Protein AF-A0A7J7R156-F1 (afdb_monomer)

InterPro domains:
  IPR002110 Ankyrin repeat [PF12796] (171-255)
  IPR002110 Ankyrin repeat [PS50088] (197-229)
  IPR002110 Ankyrin repeat [SM00248] (163-193)
  IPR002110 Ankyrin repeat [SM00248] (197-226)
  IPR002110 Ankyrin repeat [SM00248] (230-259)
  IPR002110 Ankyrin repeat [SM00248] (297-326)
  IPR006034 Asparaginase/glutaminase-like [PIRSF001220] (2-119)
  IPR006034 Asparaginase/glutaminase-like [PS51732] (1-122)
  IPR006034 Asparaginase/glutaminase-like [PTHR11707] (1-277)
  IPR027473 L-asparaginase, C-terminal [G3DSA:3.40.50.40] (3-130)
  IPR036152 Asparaginase/glutaminase-like superfamily [SSF53774] (2-129)
  IPR036770 Ankyrin repeat-containing domain superfamily [G3DSA:1.25.40.20] (166-327)
  IPR036770 Ankyrin repeat-containing domain superfamily [SSF48403] (161-320)
  IPR040919 Asparaginase/glutaminase, C-terminal [PF17763] (4-117)

Nearest PDB structures (foldseek):
  7r69-assembly1_A  TM=9.158E-01  e=1.263E-09  Yersinia pestis
  5kba-assembly2_D  TM=7.475E-01  e=3.394E-08  synthetic construct
  5ooy-assembly2_E  TM=7.567E-01  e=5.232E-07  synthetic construct
  6by9-assembly1_A  TM=7.313E-01  e=6.395E-06  Homo sapiens
  3b95-assembly2_B  TM=7.128E-01  e=3.093E-05  Homo sapiens

Mean predicted aligned error: 17.04 Å

Radius of gyration: 25.07 Å; Cα contacts (8 Å, |Δi|>4): 569; chains: 1; bounding box: 51×68×58 Å

Secondary structure (DSSP, 8-state):
--S-EEEEE--TT--HHHHHHHT-TT--EEEEEEBTTTB----HHHHHHHHHHHHTT-EEEEEESSSS----HHHHHHHHTTT--PEE-TT--HHHHHHHHHHHHT-TT--HHHHHHHHTS-SSS--PPP----------SSHHHHHHHHTTS-THHHHHHHHHHHHHHHHHHHHT-HHHHHHHHHTT--TT---TTS--HHHHHHHHT-HHHHHHHHHTT--TT---TT---HHHHHHHTT-HHHHHHHHHTT----TTTTTTHHHHHHHHHHTT-HHHHHHHHHTT--TT---TTS--HHHHHHHHT-HHHHHHHHHHHS-TT--S------TT-

Structure (mmCIF, N/CA/C/O backbone):
data_AF-A0A7J7R156-F1
#
_entry.id   AF-A0A7J7R156-F1
#
loop_
_atom_site.group_PDB
_atom_site.id
_atom_site.type_symbol
_atom_site.label_atom_id
_atom_site.label_alt_id
_atom_site.label_comp_id
_atom_site.label_asym_id
_atom_site.label_entity_id
_atom_site.label_seq_id
_atom_site.pdbx_PDB_ins_code
_atom_site.Cartn_x
_atom_site.Cartn_y
_atom_site.Cartn_z
_atom_site.occupancy
_atom_site.B_iso_or_equiv
_atom_site.auth_seq_id
_atom_site.auth_comp_id
_atom_site.auth_asym_id
_atom_site.auth_atom_id
_atom_site.pdbx_PDB_model_num
ATOM 1 N N . MET A 1 1 ? 1.175 33.123 16.654 1.00 84.56 1 MET A N 1
ATOM 2 C CA . MET A 1 1 ? 1.431 32.840 15.227 1.00 84.56 1 MET A CA 1
ATOM 3 C C . MET A 1 1 ? 2.551 33.747 14.768 1.00 84.56 1 MET A C 1
ATOM 5 O O . MET A 1 1 ? 2.455 34.952 14.980 1.00 84.56 1 MET A O 1
ATOM 9 N N . GLU A 1 2 ? 3.609 33.168 14.218 1.00 95.75 2 GLU A N 1
ATOM 10 C CA . GLU A 1 2 ? 4.719 33.897 13.606 1.00 95.75 2 GLU A CA 1
ATOM 11 C C . GLU A 1 2 ? 4.310 34.413 12.219 1.00 95.75 2 GLU A C 1
ATOM 13 O O . GLU A 1 2 ? 3.671 33.689 11.455 1.00 95.75 2 GLU A O 1
ATOM 18 N N . ARG A 1 3 ? 4.644 35.664 11.903 1.00 96.00 3 ARG A N 1
ATOM 19 C CA . ARG A 1 3 ? 4.292 36.305 10.625 1.00 96.00 3 ARG A CA 1
ATOM 20 C C . ARG A 1 3 ? 5.424 36.230 9.611 1.00 96.00 3 ARG A C 1
ATOM 22 O O . ARG A 1 3 ? 5.155 36.243 8.415 1.00 96.00 3 ARG A O 1
ATOM 29 N N . ASP A 1 4 ? 6.659 36.101 10.084 1.00 97.69 4 ASP A N 1
ATOM 30 C CA . ASP A 1 4 ? 7.852 36.024 9.246 1.00 97.69 4 ASP A CA 1
ATOM 31 C C . ASP A 1 4 ? 8.074 34.592 8.721 1.00 97.69 4 ASP A C 1
ATOM 33 O O . ASP A 1 4 ? 9.119 33.973 8.945 1.00 97.69 4 ASP A O 1
ATOM 37 N N . VAL A 1 5 ? 7.063 34.047 8.038 1.00 97.75 5 VAL A N 1
ATOM 38 C CA . VAL A 1 5 ? 7.121 32.756 7.339 1.00 97.75 5 VAL A CA 1
ATOM 39 C C . VAL A 1 5 ? 6.832 32.930 5.853 1.00 97.75 5 VAL A C 1
ATOM 41 O O . VAL A 1 5 ? 6.085 33.822 5.458 1.00 97.75 5 VAL A O 1
ATOM 44 N N . GLY A 1 6 ? 7.421 32.079 5.018 1.00 96.25 6 GLY A N 1
ATOM 45 C CA . GLY A 1 6 ? 7.288 32.169 3.566 1.00 96.25 6 GLY A CA 1
ATOM 46 C C . GLY A 1 6 ? 7.104 30.815 2.902 1.00 96.25 6 GLY A C 1
ATOM 47 O O . GLY A 1 6 ? 7.373 29.774 3.497 1.00 96.25 6 GLY A O 1
ATOM 48 N N . LEU A 1 7 ? 6.681 30.844 1.644 1.00 97.75 7 LEU A N 1
ATOM 49 C CA . LEU A 1 7 ? 6.613 29.675 0.778 1.00 97.75 7 LEU A CA 1
ATOM 50 C C . LEU A 1 7 ? 7.514 29.918 -0.434 1.00 97.75 7 LEU A C 1
ATOM 52 O O . LEU A 1 7 ? 7.381 30.931 -1.120 1.00 97.75 7 LEU A O 1
ATOM 56 N N . LEU A 1 8 ? 8.451 29.002 -0.672 1.00 95.94 8 LEU A N 1
ATOM 57 C CA . LEU A 1 8 ? 9.402 29.047 -1.7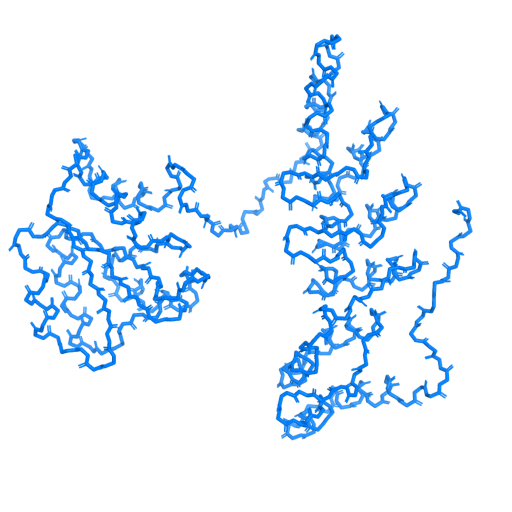74 1.00 95.94 8 LEU A CA 1
ATOM 58 C C . LEU A 1 8 ? 9.210 27.824 -2.664 1.00 95.94 8 LEU A C 1
ATOM 60 O O . LEU A 1 8 ? 9.630 26.722 -2.317 1.00 95.94 8 LEU A O 1
ATOM 64 N N . ARG A 1 9 ? 8.639 28.037 -3.847 1.00 95.50 9 ARG A N 1
ATOM 65 C CA . ARG A 1 9 ? 8.523 26.997 -4.867 1.00 95.50 9 ARG A CA 1
ATOM 66 C C . ARG A 1 9 ? 9.792 26.919 -5.705 1.00 95.50 9 ARG A C 1
ATOM 68 O O . ARG A 1 9 ? 10.176 27.906 -6.340 1.00 95.50 9 ARG A O 1
ATOM 75 N N . LEU A 1 10 ? 10.451 25.762 -5.728 1.00 91.00 10 LEU A N 1
ATOM 76 C CA . LEU A 1 10 ? 11.620 25.576 -6.581 1.00 91.00 10 LEU A CA 1
ATOM 77 C C . LEU A 1 10 ? 11.206 25.373 -8.043 1.00 91.00 10 LEU A C 1
ATOM 79 O O . LEU A 1 10 ? 10.175 24.791 -8.360 1.00 91.00 10 LEU A O 1
ATOM 83 N N . TYR A 1 11 ? 12.050 25.822 -8.967 1.00 90.75 11 TYR A N 1
ATOM 84 C CA . TYR A 1 11 ? 11.884 25.560 -10.396 1.00 90.75 11 TYR A CA 1
ATOM 85 C C . TYR A 1 11 ? 13.235 25.207 -11.029 1.00 90.75 11 TYR A C 1
ATOM 87 O O . TYR A 1 11 ? 14.288 25.565 -10.480 1.00 90.75 11 TYR A O 1
ATOM 95 N N . PRO A 1 12 ? 13.245 24.472 -12.158 1.00 88.06 12 PRO A N 1
ATOM 96 C CA . PRO A 1 12 ? 14.487 24.075 -12.805 1.00 88.06 12 PRO A CA 1
ATOM 97 C C . PRO A 1 12 ? 15.355 25.294 -13.124 1.00 88.06 12 PRO A C 1
ATOM 99 O O . PRO A 1 12 ? 14.932 26.213 -13.817 1.00 88.06 12 PRO A O 1
ATOM 102 N N . GLY A 1 13 ? 16.581 25.308 -12.599 1.00 86.19 13 GLY A N 1
ATOM 103 C CA . GLY A 1 13 ? 17.523 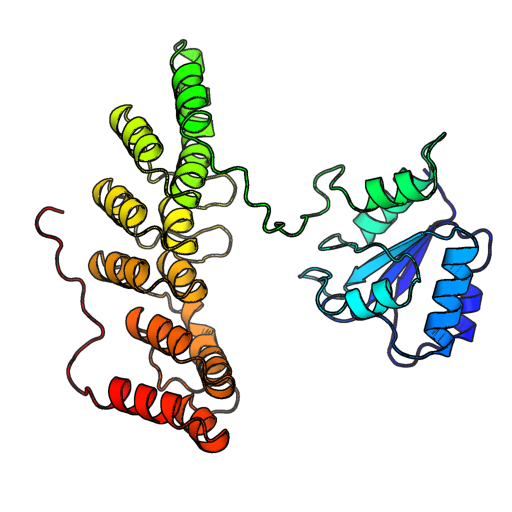26.400 -12.843 1.00 86.19 13 GLY A CA 1
ATOM 104 C C . GLY A 1 13 ? 17.372 27.630 -11.943 1.00 86.19 13 GLY A C 1
ATOM 105 O O . GLY A 1 13 ? 18.068 28.608 -12.204 1.00 86.19 13 GLY A O 1
ATOM 106 N N . ILE A 1 14 ? 16.554 27.583 -10.881 1.00 91.06 14 ILE A N 1
ATOM 107 C CA . ILE A 1 14 ? 16.467 28.673 -9.895 1.00 91.06 14 ILE A CA 1
ATOM 108 C C . ILE A 1 14 ? 17.873 29.106 -9.417 1.00 91.06 14 ILE A C 1
ATOM 110 O O . ILE A 1 14 ? 18.675 28.256 -9.007 1.00 91.06 14 ILE A O 1
ATOM 114 N N . PRO A 1 15 ? 18.225 30.403 -9.504 1.00 94.56 15 PRO A N 1
ATOM 115 C CA . PRO A 1 15 ? 19.571 30.857 -9.183 1.00 94.56 15 PRO A CA 1
ATOM 116 C C . PRO A 1 15 ? 19.768 30.997 -7.669 1.00 94.56 15 PRO A C 1
ATOM 118 O O . PRO A 1 15 ? 18.889 31.484 -6.954 1.00 94.56 15 PRO A O 1
ATOM 121 N N . ALA A 1 16 ? 20.962 30.650 -7.178 1.00 93.62 16 ALA A N 1
ATOM 122 C CA . ALA A 1 16 ? 21.302 30.762 -5.757 1.00 93.62 16 ALA A CA 1
ATOM 123 C C . ALA A 1 16 ? 21.160 32.198 -5.219 1.00 93.62 16 ALA A C 1
ATOM 125 O O . ALA A 1 16 ? 20.770 32.392 -4.072 1.00 93.62 16 ALA A O 1
ATOM 126 N N . SER A 1 17 ? 21.397 33.220 -6.050 1.00 96.81 17 SER A N 1
ATOM 127 C CA . SER A 1 17 ? 21.199 34.627 -5.674 1.00 96.81 17 SER A CA 1
ATOM 128 C C . SER A 1 17 ? 19.746 34.964 -5.329 1.00 96.81 17 SER A C 1
ATOM 130 O O . SER A 1 17 ? 19.517 35.736 -4.399 1.00 96.81 17 SER A O 1
ATOM 132 N N . LEU A 1 18 ? 18.774 34.376 -6.035 1.00 96.94 18 LEU A N 1
ATOM 133 C CA . LEU A 1 18 ? 17.351 34.581 -5.762 1.00 96.94 18 LEU A CA 1
ATOM 134 C C . LEU A 1 18 ? 16.946 33.893 -4.459 1.00 96.94 18 LEU A C 1
ATOM 136 O O . LEU A 1 18 ? 16.276 34.500 -3.629 1.00 96.94 18 LEU A O 1
ATOM 140 N N . VAL A 1 19 ? 17.415 32.662 -4.242 1.00 95.25 19 VAL A N 1
ATOM 141 C CA . VAL A 1 19 ? 17.157 31.935 -2.990 1.00 95.25 19 VAL A CA 1
ATOM 142 C C . VAL A 1 19 ? 17.806 32.646 -1.803 1.00 95.25 19 VAL A C 1
ATOM 144 O O . VAL A 1 19 ? 17.164 32.827 -0.773 1.00 95.25 19 VAL A O 1
ATOM 147 N N . ARG A 1 20 ? 19.031 33.160 -1.960 1.00 96.12 20 ARG A N 1
ATOM 148 C CA . ARG A 1 20 ? 19.681 33.995 -0.943 1.00 96.12 20 ARG A CA 1
ATOM 149 C C . ARG A 1 20 ? 18.848 35.219 -0.584 1.00 96.12 20 ARG A C 1
ATOM 151 O O . ARG A 1 20 ? 18.744 35.529 0.600 1.00 96.12 20 ARG A O 1
ATOM 158 N N . ALA A 1 21 ? 18.315 35.921 -1.585 1.00 97.62 21 ALA A N 1
ATOM 159 C CA . ALA A 1 21 ? 17.497 37.114 -1.382 1.00 97.62 21 ALA A CA 1
ATOM 160 C C . ALA A 1 21 ? 16.185 36.781 -0.658 1.00 97.62 21 ALA A C 1
ATOM 162 O O . ALA A 1 21 ? 15.807 37.488 0.269 1.00 97.62 21 ALA A O 1
ATOM 163 N N . PHE A 1 22 ? 15.540 35.674 -1.035 1.00 97.56 22 PHE A N 1
ATOM 164 C CA . PHE A 1 22 ? 14.304 35.212 -0.407 1.00 97.56 22 PHE A CA 1
ATOM 165 C C . PHE A 1 22 ? 14.503 34.826 1.066 1.00 97.56 22 PHE A C 1
ATOM 167 O O . PHE A 1 22 ? 13.666 35.134 1.905 1.00 97.56 22 PHE A O 1
ATOM 174 N N . LEU A 1 23 ? 15.629 34.188 1.400 1.00 96.06 23 LEU A N 1
ATOM 175 C CA . LEU A 1 23 ? 15.929 33.695 2.751 1.00 96.06 23 LEU A CA 1
ATOM 176 C C . LEU A 1 23 ? 16.589 34.742 3.672 1.00 96.06 23 LEU A C 1
ATOM 178 O O . LEU A 1 23 ? 17.188 34.377 4.691 1.00 96.06 23 LEU A O 1
ATOM 182 N N . GLN A 1 24 ? 16.556 36.031 3.316 1.00 96.62 24 GLN A N 1
ATOM 183 C CA . GLN A 1 24 ? 17.092 37.092 4.174 1.00 96.62 24 GLN A CA 1
ATOM 184 C C . GLN A 1 24 ? 16.206 37.335 5.411 1.00 96.62 24 GLN A C 1
ATOM 186 O O . GLN A 1 24 ? 14.994 37.120 5.357 1.00 96.62 24 GLN A O 1
ATOM 191 N N . PRO A 1 25 ? 16.783 37.827 6.525 1.00 96.38 25 PRO A N 1
ATOM 192 C CA . PRO A 1 25 ? 15.997 38.373 7.631 1.00 96.38 25 PRO A CA 1
ATOM 193 C C . PRO A 1 25 ? 14.985 39.432 7.139 1.00 96.38 25 PRO A C 1
ATOM 195 O O . PRO A 1 25 ? 15.303 40.172 6.206 1.00 96.38 25 PRO A O 1
ATOM 198 N N . PRO A 1 26 ? 13.791 39.543 7.754 1.00 96.94 26 PRO A N 1
ATOM 199 C CA . PRO A 1 26 ? 13.393 38.955 9.037 1.00 96.94 26 PRO A CA 1
ATOM 200 C C . PRO A 1 26 ? 12.831 37.524 8.960 1.00 96.94 26 PRO A C 1
ATOM 202 O O . PRO A 1 26 ? 12.379 37.022 9.983 1.00 96.94 26 PRO A O 1
ATOM 205 N N . LEU A 1 27 ? 12.866 36.859 7.796 1.00 97.56 27 LEU A N 1
ATOM 206 C CA . LEU A 1 27 ? 12.278 35.528 7.611 1.00 97.56 27 LEU A CA 1
ATOM 207 C C . LEU A 1 27 ? 12.807 34.516 8.644 1.00 97.56 27 LEU A C 1
ATOM 209 O O . LEU A 1 27 ? 14.018 34.331 8.781 1.00 97.56 27 LEU A O 1
ATOM 213 N N . LYS A 1 28 ? 11.895 33.846 9.355 1.00 96.69 28 LYS A N 1
ATOM 214 C CA . LYS A 1 28 ? 12.207 32.866 10.412 1.00 96.69 28 LYS A CA 1
ATOM 215 C C . LYS A 1 28 ? 11.911 31.430 10.009 1.00 96.69 28 LYS A C 1
ATOM 217 O O . LYS A 1 28 ? 12.505 30.503 10.558 1.00 96.69 28 LYS A O 1
ATOM 222 N N . GLY A 1 29 ? 11.018 31.236 9.044 1.00 96.94 29 GLY A N 1
ATOM 223 C CA . GLY A 1 29 ? 10.714 29.919 8.506 1.00 96.94 29 GLY A CA 1
ATOM 224 C C . GLY A 1 29 ? 10.292 29.958 7.046 1.00 96.94 29 GLY A C 1
ATOM 225 O O . GLY A 1 29 ? 9.704 30.931 6.583 1.00 96.94 29 GLY A O 1
ATOM 226 N N . VAL A 1 30 ? 10.569 28.884 6.317 1.00 97.50 30 VAL A N 1
ATOM 227 C CA . VAL A 1 30 ? 10.098 28.708 4.946 1.00 97.50 30 VAL A CA 1
ATOM 228 C C . VAL A 1 30 ? 9.565 27.296 4.722 1.00 97.50 30 VAL A C 1
ATOM 230 O O . VAL A 1 30 ? 10.176 26.319 5.152 1.00 97.50 30 VAL A O 1
ATOM 233 N N . VAL A 1 31 ? 8.444 27.195 4.014 1.00 97.31 31 VAL A N 1
ATOM 234 C CA . VAL A 1 31 ? 8.028 25.965 3.337 1.00 97.31 31 VAL A CA 1
ATOM 235 C C . VAL A 1 31 ? 8.647 25.985 1.949 1.00 97.31 31 VAL A C 1
ATOM 237 O O . VAL A 1 31 ? 8.339 26.847 1.131 1.00 97.31 31 VAL A O 1
ATOM 240 N N . MET A 1 32 ? 9.571 25.073 1.702 1.00 94.75 32 MET A N 1
ATOM 241 C CA . MET A 1 32 ? 10.219 24.889 0.417 1.00 94.75 32 MET A CA 1
ATOM 242 C C . MET A 1 32 ? 9.513 23.761 -0.330 1.00 94.75 32 MET A C 1
ATOM 244 O O . MET A 1 32 ? 9.576 22.609 0.095 1.00 94.75 32 MET A O 1
ATOM 248 N N . GLU A 1 33 ? 8.869 24.086 -1.446 1.00 94.56 33 GLU A N 1
ATOM 249 C CA . GLU A 1 33 ? 8.261 23.079 -2.309 1.00 94.56 33 GLU A CA 1
ATOM 250 C C . GLU A 1 33 ? 9.309 22.543 -3.297 1.00 94.56 33 GLU A C 1
ATOM 252 O O . GLU A 1 33 ? 10.018 23.313 -3.955 1.00 94.56 33 GLU A O 1
ATOM 257 N N . THR A 1 34 ? 9.436 21.222 -3.378 1.00 90.69 34 THR A N 1
ATOM 258 C CA . THR A 1 34 ? 10.482 20.521 -4.130 1.00 90.69 34 THR A CA 1
ATOM 259 C C . THR A 1 34 ? 9.908 19.452 -5.064 1.00 90.69 34 THR A C 1
ATOM 261 O O . THR A 1 34 ? 8.714 19.164 -5.070 1.00 90.69 34 THR A O 1
ATOM 264 N N . PHE A 1 35 ? 10.740 18.871 -5.931 1.00 88.12 35 PHE A N 1
ATOM 265 C CA . PHE A 1 35 ? 10.257 18.017 -7.021 1.00 88.12 35 PHE A CA 1
ATOM 266 C C . PHE A 1 35 ? 9.973 16.575 -6.584 1.00 88.12 35 PHE A C 1
ATOM 268 O O . PHE A 1 35 ? 10.784 15.963 -5.894 1.00 88.12 35 PHE A O 1
ATOM 275 N N . GLY A 1 36 ? 8.893 15.972 -7.090 1.00 87.25 36 GLY A N 1
ATOM 276 C CA . GLY A 1 36 ? 8.628 14.538 -6.926 1.00 87.25 36 GLY A CA 1
ATOM 277 C C . GLY A 1 36 ? 8.524 14.131 -5.456 1.00 87.25 36 GLY A C 1
ATOM 278 O O . GLY A 1 36 ? 7.794 14.750 -4.697 1.00 87.25 36 GLY A O 1
ATOM 279 N N . SER A 1 37 ? 9.286 13.134 -5.018 1.00 84.94 37 SER A N 1
ATOM 280 C CA . SER A 1 37 ? 9.288 12.635 -3.632 1.00 84.94 37 SER A CA 1
ATOM 281 C C . SER A 1 37 ? 10.069 13.514 -2.638 1.00 84.94 37 SER A C 1
ATOM 283 O O . SER A 1 37 ? 10.599 13.013 -1.646 1.00 84.94 37 SER A O 1
ATOM 285 N N . GLY A 1 38 ? 10.185 14.820 -2.901 1.00 83.75 38 GLY A N 1
ATOM 286 C CA . GLY A 1 38 ? 10.906 15.763 -2.040 1.00 83.75 38 GLY A CA 1
ATOM 287 C C . GLY A 1 38 ? 12.337 16.094 -2.479 1.00 83.75 38 GLY A C 1
ATOM 288 O O . GLY A 1 38 ? 13.184 16.428 -1.643 1.00 83.75 38 GLY A O 1
ATOM 289 N N . ASN A 1 39 ? 12.630 15.968 -3.776 1.00 81.69 39 ASN A N 1
ATOM 290 C CA . ASN A 1 39 ? 13.954 16.176 -4.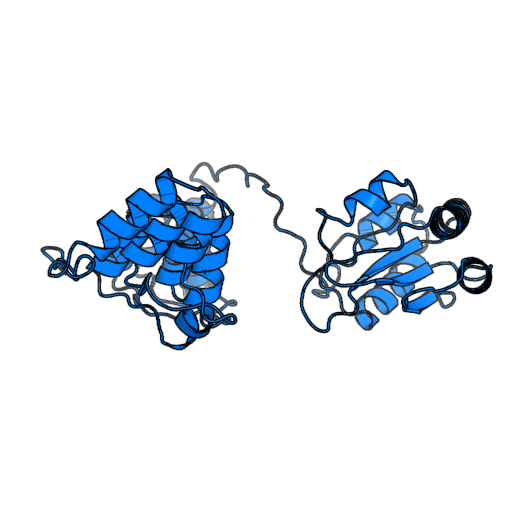354 1.00 81.69 39 ASN A CA 1
ATOM 291 C C . ASN A 1 39 ? 14.318 17.659 -4.366 1.00 81.69 39 ASN A C 1
ATOM 293 O O . ASN A 1 39 ? 13.894 18.427 -5.237 1.00 81.69 39 ASN A O 1
ATOM 297 N N . GLY A 1 40 ? 15.128 18.055 -3.391 1.00 71.94 40 GLY A N 1
ATOM 298 C CA . GLY A 1 40 ? 15.693 19.391 -3.339 1.00 71.94 40 GLY A CA 1
ATOM 299 C C . GLY A 1 40 ? 16.912 19.584 -4.249 1.00 71.94 40 GLY A C 1
ATOM 300 O O . GLY A 1 40 ? 17.319 18.692 -4.997 1.00 71.94 40 GLY A O 1
ATOM 301 N N . PRO A 1 41 ? 17.503 20.784 -4.220 1.00 74.19 41 PRO A N 1
ATOM 302 C CA . PRO A 1 41 ? 18.563 21.157 -5.139 1.00 74.19 41 PRO A CA 1
ATOM 303 C C . PRO A 1 41 ? 19.886 20.459 -4.815 1.00 74.19 41 PRO A C 1
ATOM 305 O O . PRO A 1 41 ? 20.342 20.463 -3.678 1.00 74.19 41 PRO A O 1
ATOM 308 N N . THR A 1 42 ? 20.561 19.940 -5.842 1.00 77.19 42 THR A N 1
ATOM 309 C CA . THR A 1 42 ? 21.886 19.300 -5.721 1.00 77.19 42 THR A CA 1
ATOM 310 C C . THR A 1 42 ? 23.051 20.245 -6.027 1.00 77.19 42 THR A C 1
ATOM 312 O O . THR A 1 42 ? 24.211 19.901 -5.798 1.00 77.19 42 THR A O 1
ATOM 315 N N . LYS A 1 43 ? 22.772 21.453 -6.541 1.00 82.88 43 LYS A N 1
ATOM 316 C CA . LYS A 1 43 ? 23.811 22.423 -6.907 1.00 82.88 43 LYS A CA 1
ATOM 317 C C . LYS A 1 43 ? 24.542 22.957 -5.655 1.00 82.88 43 LYS A C 1
ATOM 319 O O . LYS A 1 43 ? 23.874 23.392 -4.712 1.00 82.88 43 LYS A O 1
ATOM 324 N N . PRO A 1 44 ? 25.892 22.978 -5.628 1.00 86.25 44 PRO A N 1
ATOM 325 C CA . PRO A 1 44 ? 26.658 23.340 -4.428 1.00 86.25 44 PRO A CA 1
ATOM 326 C C . PRO A 1 44 ? 26.435 24.764 -3.905 1.00 86.25 44 PRO A C 1
ATOM 328 O O . PRO A 1 44 ? 26.505 25.002 -2.701 1.00 86.25 44 PRO A O 1
ATOM 331 N N . ASP A 1 45 ? 26.207 25.721 -4.799 1.00 89.62 45 ASP A N 1
ATOM 332 C CA . ASP A 1 45 ? 25.929 27.118 -4.467 1.00 89.62 45 ASP A CA 1
ATOM 333 C C . ASP A 1 45 ? 24.578 27.269 -3.762 1.00 89.62 45 ASP A C 1
ATOM 335 O O . ASP A 1 45 ? 24.499 27.914 -2.721 1.00 89.62 45 ASP A O 1
ATOM 339 N N . LEU A 1 46 ? 23.543 26.602 -4.263 1.00 88.56 46 LEU A N 1
ATOM 340 C CA . LEU A 1 46 ? 22.211 26.625 -3.674 1.00 88.56 46 LEU A CA 1
ATOM 341 C C . LEU A 1 46 ? 22.170 25.903 -2.316 1.00 88.56 46 LEU A C 1
ATOM 343 O O . LEU A 1 46 ? 21.619 26.432 -1.352 1.00 88.56 46 LEU A O 1
ATOM 347 N N . LEU A 1 47 ? 22.851 24.759 -2.191 1.00 87.38 47 LEU A N 1
ATOM 348 C CA . LEU A 1 47 ? 23.036 24.083 -0.901 1.00 87.38 47 LEU A CA 1
ATOM 349 C C . LEU A 1 47 ? 23.751 24.973 0.128 1.00 87.38 47 LEU A C 1
ATOM 351 O O . LEU A 1 47 ? 23.438 24.920 1.318 1.00 87.38 47 LEU A O 1
ATOM 355 N N . ARG A 1 48 ? 24.704 25.810 -0.306 1.00 89.50 48 ARG A N 1
ATOM 356 C CA . ARG A 1 48 ? 25.394 26.766 0.573 1.00 89.50 48 ARG A CA 1
ATOM 357 C C . ARG A 1 48 ? 24.439 27.827 1.115 1.00 89.50 48 ARG A C 1
ATOM 359 O O . ARG A 1 48 ? 24.517 28.136 2.300 1.00 89.50 48 ARG A O 1
ATOM 366 N N . GLU A 1 49 ? 23.537 28.348 0.286 1.00 93.06 49 GLU A N 1
ATOM 367 C CA . GLU A 1 49 ? 22.547 29.343 0.721 1.00 93.06 49 GLU A CA 1
ATOM 368 C C . GLU A 1 49 ? 21.542 28.755 1.722 1.00 93.06 49 GLU A C 1
ATOM 370 O O . GLU A 1 49 ? 21.253 29.389 2.739 1.00 93.06 49 GLU A O 1
ATOM 375 N N . LEU A 1 50 ? 21.082 27.515 1.503 1.00 91.44 50 LEU A N 1
ATOM 376 C CA . LEU A 1 50 ? 20.202 26.806 2.444 1.00 91.44 50 LEU A CA 1
ATOM 377 C C . LEU A 1 50 ? 20.891 26.558 3.794 1.00 91.44 50 LEU A C 1
ATOM 379 O O . LEU A 1 50 ? 20.322 26.856 4.842 1.00 91.44 50 LEU A O 1
ATOM 383 N N . ARG A 1 51 ? 22.149 26.096 3.784 1.00 89.31 51 ARG A N 1
ATOM 384 C CA . ARG A 1 51 ? 22.954 25.937 5.010 1.00 89.31 51 ARG A CA 1
ATOM 385 C C . ARG A 1 51 ? 23.164 27.258 5.735 1.00 89.31 51 ARG A C 1
ATOM 387 O O . ARG A 1 51 ? 23.055 27.308 6.955 1.00 89.31 51 ARG A O 1
ATOM 394 N N . ALA A 1 52 ? 23.466 28.326 4.999 1.00 91.81 52 ALA A N 1
ATOM 395 C CA . ALA A 1 52 ? 23.656 29.644 5.586 1.00 91.81 52 ALA A CA 1
ATOM 396 C C . ALA A 1 52 ? 22.364 30.153 6.239 1.00 91.81 52 ALA A C 1
ATOM 398 O O . ALA A 1 52 ? 22.432 30.774 7.295 1.00 91.81 52 ALA A O 1
ATOM 399 N N . ALA A 1 53 ? 21.197 29.892 5.640 1.00 92.94 53 ALA A N 1
ATOM 400 C CA . ALA A 1 53 ? 19.903 30.214 6.237 1.00 92.94 53 ALA A CA 1
ATOM 401 C C . ALA A 1 53 ? 19.644 29.406 7.516 1.00 92.94 53 ALA A C 1
ATOM 403 O O . ALA A 1 53 ? 19.346 29.994 8.555 1.00 92.94 53 ALA A O 1
ATOM 404 N N . ALA A 1 54 ? 19.854 28.090 7.476 1.00 90.44 54 ALA A N 1
ATOM 405 C CA . ALA A 1 54 ? 19.704 27.224 8.642 1.00 90.44 54 ALA A CA 1
ATOM 406 C C . ALA A 1 54 ? 20.647 27.615 9.795 1.00 90.44 54 ALA A C 1
ATOM 408 O O . ALA A 1 54 ? 20.230 27.662 10.949 1.00 90.44 54 ALA A O 1
ATOM 409 N N . ALA A 1 55 ? 21.894 27.991 9.489 1.00 90.62 55 ALA A N 1
ATOM 410 C CA . ALA A 1 55 ? 22.862 28.476 10.475 1.00 90.62 55 ALA A CA 1
ATOM 411 C C . ALA A 1 55 ? 22.444 29.804 11.138 1.00 90.62 55 ALA A C 1
ATOM 413 O O . ALA A 1 55 ? 22.858 30.082 12.260 1.00 90.62 55 ALA A O 1
ATOM 414 N N . ARG A 1 56 ? 21.601 30.612 10.477 1.00 92.75 56 ARG A N 1
ATOM 415 C CA . ARG A 1 56 ? 20.969 31.805 11.075 1.00 92.75 56 ARG A CA 1
ATOM 416 C C . ARG A 1 56 ? 19.748 31.471 11.943 1.00 92.75 56 ARG A C 1
ATOM 418 O O . ARG A 1 56 ? 19.146 32.384 12.498 1.00 92.75 56 ARG A O 1
ATOM 425 N N . GLY A 1 57 ? 19.373 30.197 12.054 1.00 91.94 57 GLY A N 1
ATOM 426 C CA . GLY A 1 57 ? 18.202 29.739 12.803 1.00 91.94 57 GLY A CA 1
ATOM 427 C C . GLY A 1 57 ? 16.905 29.700 11.991 1.00 91.94 57 GLY A C 1
ATOM 428 O O . GLY A 1 57 ? 15.840 29.545 12.583 1.00 91.94 57 GLY A O 1
ATOM 429 N N . LEU A 1 58 ? 16.970 29.835 10.661 1.00 94.88 58 LEU A N 1
ATOM 430 C CA . LEU A 1 58 ? 15.796 29.727 9.794 1.00 94.88 58 LEU A CA 1
ATOM 431 C C . LEU A 1 58 ? 15.353 28.260 9.679 1.00 94.88 58 LEU A C 1
ATOM 433 O O . LEU A 1 58 ? 16.151 27.401 9.301 1.00 94.88 58 LEU A O 1
ATOM 437 N N . LEU A 1 59 ? 14.084 27.974 9.981 1.00 94.75 59 LEU A N 1
ATOM 438 C CA . LEU A 1 59 ? 13.515 26.628 9.852 1.00 94.75 59 LEU A CA 1
ATOM 439 C C . LEU A 1 59 ? 13.001 26.386 8.430 1.00 94.75 59 LEU A C 1
ATOM 441 O O . LEU A 1 59 ? 12.251 27.195 7.889 1.00 94.75 59 LEU A O 1
ATOM 445 N N . ILE A 1 60 ? 13.389 25.265 7.826 1.00 94.31 60 ILE A N 1
ATOM 446 C CA . ILE A 1 60 ? 13.018 24.914 6.451 1.00 94.31 60 ILE A CA 1
ATOM 447 C C . ILE A 1 60 ? 12.191 23.630 6.491 1.00 94.31 60 ILE A C 1
ATOM 449 O O . ILE A 1 60 ? 12.721 22.581 6.858 1.00 94.31 60 ILE A O 1
ATOM 453 N N . LEU A 1 61 ? 10.918 23.707 6.101 1.00 93.62 61 LEU A N 1
ATOM 454 C CA . LEU A 1 61 ? 10.078 22.536 5.838 1.00 93.62 61 LEU A CA 1
ATOM 455 C C . LEU A 1 61 ? 10.148 22.180 4.359 1.00 93.62 61 LEU A C 1
ATOM 457 O O . LEU A 1 61 ? 10.010 23.058 3.516 1.00 93.62 61 LEU A O 1
ATOM 461 N N . ASN A 1 62 ? 10.343 20.907 4.042 1.00 92.69 62 ASN A N 1
ATOM 462 C CA . ASN A 1 62 ? 10.353 20.402 2.677 1.00 92.69 62 ASN A CA 1
ATOM 463 C C . ASN A 1 62 ? 9.005 19.761 2.335 1.00 92.69 62 ASN A C 1
ATOM 465 O O . ASN A 1 62 ? 8.693 18.705 2.879 1.00 92.69 62 ASN A O 1
ATOM 469 N N . CYS A 1 63 ? 8.254 20.355 1.413 1.00 92.94 63 CYS A N 1
ATOM 470 C CA . CYS A 1 63 ? 7.021 19.791 0.860 1.00 92.94 63 CYS A CA 1
ATOM 471 C C . CYS A 1 63 ? 7.227 19.415 -0.610 1.00 92.94 63 CYS A C 1
ATOM 473 O O . CYS A 1 63 ? 8.111 19.945 -1.282 1.00 92.94 63 CYS A O 1
ATOM 475 N N . THR A 1 64 ? 6.416 18.499 -1.130 1.00 91.56 64 THR A N 1
ATOM 476 C CA . THR A 1 64 ? 6.429 18.173 -2.560 1.00 91.56 64 THR A CA 1
ATOM 477 C C . THR A 1 64 ? 5.590 19.166 -3.371 1.00 91.56 64 THR A C 1
ATOM 479 O O . THR A 1 64 ? 4.593 19.689 -2.890 1.00 91.56 64 THR A O 1
ATOM 482 N N . HIS A 1 65 ? 5.975 19.414 -4.626 1.00 90.06 65 HIS A N 1
ATOM 483 C CA . HIS A 1 65 ? 5.134 20.071 -5.632 1.00 90.06 65 HIS A CA 1
ATOM 484 C C . HIS A 1 65 ? 3.896 19.258 -6.016 1.00 90.06 65 HIS A C 1
ATOM 486 O O . HIS A 1 65 ? 2.976 19.810 -6.624 1.00 90.06 65 HIS A O 1
ATOM 492 N N . CYS A 1 66 ? 3.948 17.939 -5.828 1.00 89.62 66 CYS A N 1
ATOM 493 C CA . CYS A 1 66 ? 2.910 17.035 -6.286 1.00 89.62 66 CYS A CA 1
ATOM 494 C C . CYS A 1 66 ? 1.624 17.270 -5.492 1.00 89.62 66 CYS A C 1
ATOM 496 O O . CYS A 1 66 ? 1.658 17.479 -4.286 1.00 89.62 66 CYS A O 1
ATOM 498 N N . LEU A 1 67 ? 0.482 17.182 -6.176 1.00 86.00 67 LEU A N 1
ATOM 499 C CA . LEU A 1 67 ? -0.831 17.254 -5.531 1.00 86.00 67 LEU A CA 1
ATOM 500 C C . LEU A 1 67 ? -1.077 16.069 -4.580 1.00 86.00 67 LEU A C 1
ATOM 502 O O . LEU A 1 67 ? -1.854 16.183 -3.640 1.00 86.00 67 LEU A O 1
ATOM 506 N N . GLN A 1 68 ? -0.438 14.931 -4.856 1.00 83.00 68 GLN A N 1
ATOM 507 C CA . GLN A 1 68 ? -0.538 13.694 -4.088 1.00 83.00 68 GLN A CA 1
ATOM 508 C C . GLN A 1 68 ? 0.850 13.086 -3.872 1.00 83.00 68 GLN A C 1
ATOM 510 O O . GLN A 1 68 ? 1.755 13.270 -4.694 1.00 83.00 68 GLN A O 1
ATOM 515 N N . GLY A 1 69 ? 0.983 12.312 -2.797 1.00 84.38 69 GLY A N 1
ATOM 516 C CA . GLY A 1 69 ? 2.227 11.663 -2.389 1.00 84.38 69 GLY A CA 1
ATOM 517 C C . GLY A 1 69 ? 2.931 12.395 -1.248 1.00 84.38 69 GLY A C 1
ATOM 518 O O . GLY A 1 69 ? 2.470 13.426 -0.771 1.00 84.38 69 GLY A O 1
ATOM 519 N N . ALA A 1 70 ? 4.060 11.840 -0.810 1.00 86.06 70 ALA A N 1
ATOM 520 C CA . ALA A 1 70 ? 4.802 12.323 0.348 1.00 86.06 70 ALA A CA 1
ATOM 521 C C . ALA A 1 70 ? 6.273 12.594 0.014 1.00 86.06 70 ALA A C 1
ATOM 523 O O . ALA A 1 70 ? 6.855 12.004 -0.902 1.00 86.06 70 ALA A O 1
ATOM 524 N N . VAL A 1 71 ? 6.900 13.457 0.810 1.00 86.12 71 VAL A N 1
ATOM 525 C CA . VAL A 1 71 ? 8.358 13.583 0.878 1.00 86.12 71 VAL A CA 1
ATOM 526 C C . VAL A 1 71 ? 8.940 12.371 1.612 1.00 86.12 71 VAL A C 1
ATOM 528 O O . VAL A 1 71 ? 8.622 12.146 2.780 1.00 86.12 71 VAL A O 1
ATOM 531 N N . THR A 1 72 ? 9.803 11.595 0.943 1.00 79.38 72 THR A N 1
ATOM 532 C CA . THR A 1 72 ? 10.377 10.346 1.481 1.00 79.38 72 THR A CA 1
ATOM 533 C C . THR A 1 72 ? 11.880 10.444 1.761 1.00 79.38 72 THR A C 1
ATOM 535 O O . THR A 1 72 ? 12.619 11.232 1.160 1.00 79.38 72 THR A O 1
ATOM 538 N N . SER A 1 73 ? 12.353 9.627 2.708 1.00 63.19 73 SER A N 1
ATOM 539 C CA . SER A 1 73 ? 13.733 9.635 3.214 1.00 63.19 73 SER A CA 1
ATOM 540 C C . SER A 1 73 ? 14.784 9.229 2.183 1.00 63.19 73 SER A C 1
ATOM 542 O O . SER A 1 73 ? 15.914 9.706 2.271 1.00 63.19 73 SER A O 1
ATOM 544 N N . ASP A 1 74 ? 14.426 8.406 1.196 1.00 54.53 74 ASP A N 1
ATOM 545 C CA . ASP A 1 74 ? 15.383 7.772 0.274 1.00 54.53 74 ASP A CA 1
ATOM 546 C C . ASP A 1 74 ? 16.139 8.782 -0.604 1.00 54.53 74 ASP A C 1
ATOM 548 O O . ASP A 1 74 ? 17.257 8.518 -1.042 1.00 54.53 74 ASP A O 1
ATOM 552 N N . TYR A 1 75 ? 15.572 9.977 -0.792 1.00 49.81 75 TYR A N 1
ATOM 553 C CA . TYR A 1 75 ? 16.218 11.104 -1.473 1.00 49.81 75 TYR A CA 1
ATOM 554 C C . TYR A 1 75 ? 16.362 12.352 -0.589 1.00 49.81 75 TYR A C 1
ATOM 556 O O . TYR A 1 75 ? 17.328 13.107 -0.748 1.00 49.81 75 TYR A O 1
ATOM 564 N N . ALA A 1 76 ? 15.482 12.548 0.404 1.00 44.31 76 ALA A N 1
ATOM 565 C CA . ALA A 1 76 ? 15.657 13.587 1.423 1.00 44.31 76 ALA A CA 1
ATOM 566 C C . ALA A 1 76 ? 16.946 13.385 2.245 1.00 44.31 76 ALA A C 1
ATOM 568 O O . ALA A 1 76 ? 17.525 14.365 2.725 1.00 44.31 76 ALA A O 1
ATOM 569 N N . ALA A 1 77 ? 17.466 12.151 2.320 1.00 45.91 77 ALA A N 1
ATOM 570 C CA . ALA A 1 77 ? 18.782 11.840 2.868 1.00 45.91 77 ALA A CA 1
ATOM 571 C C . ALA A 1 77 ? 19.897 12.678 2.229 1.00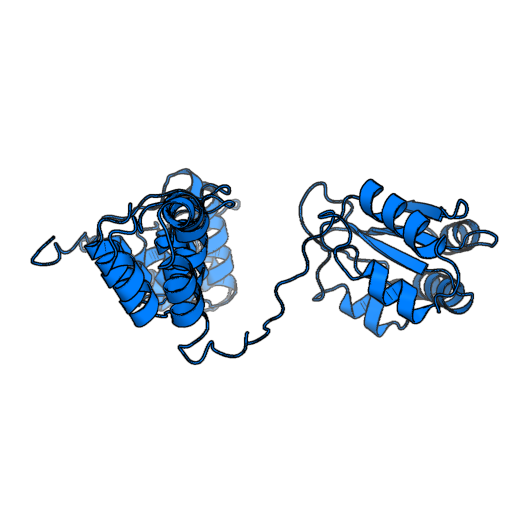 45.91 77 ALA A C 1
ATOM 573 O O . ALA A 1 77 ? 20.803 13.081 2.946 1.00 45.91 77 ALA A O 1
ATOM 574 N N . GLY A 1 78 ? 19.826 13.038 0.941 1.00 49.72 78 GLY A N 1
ATOM 575 C CA . GLY A 1 78 ? 20.810 13.916 0.289 1.00 49.72 78 GLY A CA 1
ATOM 576 C C . GLY A 1 78 ? 20.819 15.355 0.829 1.00 49.72 78 GLY A C 1
ATOM 577 O O . GLY A 1 78 ? 21.866 15.996 0.875 1.00 49.72 78 GLY A O 1
ATOM 578 N N . MET A 1 79 ? 19.674 15.856 1.303 1.00 53.28 79 MET A N 1
ATOM 579 C CA . MET A 1 79 ? 19.545 17.187 1.913 1.00 53.28 79 MET A CA 1
ATOM 580 C C . MET A 1 79 ? 19.761 17.182 3.433 1.00 53.28 79 MET A C 1
ATOM 582 O O . MET A 1 79 ? 20.315 18.137 3.982 1.00 53.28 79 MET A O 1
ATOM 586 N N . ALA A 1 80 ? 19.376 16.096 4.109 1.00 49.97 80 ALA A N 1
ATOM 587 C CA . ALA A 1 80 ? 19.649 15.880 5.527 1.00 49.97 80 ALA A CA 1
ATOM 588 C C . ALA A 1 80 ? 21.146 15.607 5.782 1.00 49.97 80 ALA A C 1
ATOM 590 O O . ALA A 1 80 ? 21.744 16.238 6.652 1.00 49.97 80 ALA A O 1
ATOM 591 N N . SER A 1 81 ? 21.792 14.766 4.962 1.00 42.25 81 SER A N 1
ATOM 592 C CA . SER A 1 81 ? 23.249 14.521 4.996 1.00 42.25 81 SER A CA 1
ATOM 593 C C . SER A 1 81 ? 24.070 15.735 4.558 1.00 42.25 81 SER A C 1
ATOM 595 O O . SER A 1 81 ? 25.219 15.894 4.968 1.00 42.25 81 SER A O 1
ATOM 597 N N . ALA A 1 82 ? 23.468 16.660 3.803 1.00 44.47 82 ALA A N 1
ATOM 598 C CA . ALA A 1 82 ? 24.064 17.955 3.518 1.00 44.47 82 ALA A CA 1
ATOM 599 C C . ALA A 1 82 ? 24.085 18.898 4.740 1.00 44.47 82 ALA A C 1
ATOM 601 O O . ALA A 1 82 ? 24.644 19.985 4.611 1.00 44.47 82 ALA A O 1
ATOM 602 N N . GLY A 1 83 ? 23.530 18.532 5.903 1.00 54.12 83 GLY A N 1
ATOM 603 C CA . GLY A 1 83 ? 23.647 19.308 7.146 1.00 54.12 83 GLY A CA 1
ATOM 604 C C . GLY A 1 83 ? 22.827 20.602 7.177 1.00 54.12 83 GLY A C 1
ATOM 605 O O . GLY A 1 83 ? 23.102 21.481 7.986 1.00 54.12 83 GLY A O 1
ATOM 606 N N . ALA A 1 84 ? 21.836 20.749 6.293 1.00 60.22 84 ALA A N 1
ATOM 607 C CA . ALA A 1 84 ? 21.015 21.959 6.200 1.00 60.22 84 ALA A CA 1
ATOM 608 C C . ALA A 1 84 ? 19.862 22.013 7.226 1.00 60.22 84 ALA A C 1
ATOM 610 O O . ALA A 1 84 ? 19.123 22.989 7.240 1.00 60.22 84 ALA A O 1
ATOM 611 N N . GLY A 1 85 ? 19.683 20.992 8.076 1.00 69.94 85 GLY A N 1
ATOM 612 C CA . GLY A 1 85 ? 18.644 20.993 9.119 1.00 69.94 85 GLY A CA 1
ATOM 613 C C . GLY A 1 85 ? 17.210 21.100 8.583 1.00 69.94 85 GLY A C 1
ATOM 614 O O . GLY A 1 85 ? 16.346 21.646 9.265 1.00 69.94 85 GLY A O 1
ATOM 615 N N . ILE A 1 86 ? 16.980 20.621 7.356 1.00 86.06 86 ILE A N 1
ATOM 616 C CA . ILE A 1 86 ? 15.687 20.656 6.664 1.00 86.06 86 ILE A CA 1
ATOM 617 C C . ILE A 1 86 ? 14.779 19.565 7.235 1.00 86.06 86 ILE A C 1
ATOM 619 O O . ILE A 1 86 ? 15.191 18.412 7.366 1.00 86.06 86 ILE A O 1
ATOM 623 N N . ILE A 1 87 ? 13.543 19.936 7.550 1.00 90.31 87 ILE A N 1
ATOM 624 C CA . ILE A 1 87 ? 12.526 19.064 8.139 1.00 90.31 87 ILE A CA 1
ATOM 625 C C . ILE A 1 87 ? 11.647 18.520 7.012 1.00 90.31 87 ILE A C 1
ATOM 627 O O . ILE A 1 87 ? 11.214 19.281 6.147 1.00 90.31 87 ILE A O 1
ATOM 631 N N . SER A 1 88 ? 11.380 17.213 7.005 1.00 90.44 88 SER A N 1
ATOM 632 C CA . SER A 1 88 ? 10.421 16.627 6.061 1.00 90.44 88 SER A CA 1
ATOM 633 C C . SER A 1 88 ? 9.010 17.111 6.378 1.00 90.44 88 SER A C 1
ATOM 635 O O . SER A 1 88 ? 8.584 17.053 7.529 1.00 90.44 88 SER A O 1
ATOM 637 N N . GLY A 1 89 ? 8.287 17.567 5.359 1.00 91.25 89 GLY A N 1
ATOM 638 C CA . GLY A 1 89 ? 6.861 17.855 5.445 1.00 91.25 89 GLY A CA 1
ATOM 639 C C . GLY A 1 89 ? 5.976 16.625 5.234 1.00 91.25 89 GLY A C 1
ATOM 640 O O . GLY A 1 89 ? 4.766 16.739 5.377 1.00 91.25 89 GLY A O 1
ATOM 641 N N . PHE A 1 90 ? 6.566 15.470 4.899 1.00 91.25 90 PHE A N 1
ATOM 642 C CA . PHE A 1 90 ? 5.854 14.240 4.541 1.00 91.25 90 PHE A CA 1
ATOM 643 C C . PHE A 1 90 ? 4.758 14.499 3.498 1.00 91.25 90 PHE A C 1
ATOM 645 O O . PHE A 1 90 ? 5.075 14.988 2.413 1.00 91.25 90 PHE A O 1
ATOM 652 N N . ASP A 1 91 ? 3.514 14.148 3.795 1.00 92.38 91 ASP A N 1
ATOM 653 C CA . ASP A 1 91 ? 2.326 14.315 2.956 1.00 92.38 91 ASP A CA 1
ATOM 654 C C . ASP A 1 91 ? 1.537 15.603 3.264 1.00 92.38 91 ASP A C 1
ATOM 656 O O . ASP A 1 91 ? 0.437 15.782 2.742 1.00 92.38 91 ASP A O 1
ATOM 660 N N . MET A 1 92 ? 2.079 16.524 4.076 1.00 94.94 92 MET A N 1
ATOM 661 C CA . MET A 1 92 ? 1.419 17.808 4.326 1.00 94.94 92 MET A CA 1
ATOM 662 C C . MET A 1 92 ? 1.223 18.587 3.025 1.00 94.94 92 MET A C 1
ATOM 664 O O . MET A 1 92 ? 2.160 18.774 2.241 1.00 94.94 92 MET A O 1
ATOM 668 N N . THR A 1 93 ? 0.034 19.172 2.877 1.00 95.38 93 THR A N 1
ATOM 669 C CA . THR A 1 93 ? -0.183 20.263 1.923 1.00 95.38 93 THR A CA 1
ATOM 670 C C . THR A 1 93 ? 0.702 21.458 2.281 1.00 95.38 93 THR A C 1
ATOM 672 O O . THR A 1 93 ? 1.021 21.694 3.454 1.00 95.38 93 THR A O 1
ATOM 675 N N . SER A 1 94 ? 1.096 22.250 1.285 1.00 96.19 94 SER A N 1
ATOM 676 C CA . SER A 1 94 ? 1.932 23.433 1.509 1.00 96.19 94 SER A CA 1
ATOM 677 C C . SER A 1 94 ? 1.263 24.449 2.442 1.00 96.19 94 SER A C 1
ATOM 679 O O . SER A 1 94 ? 1.935 25.100 3.244 1.00 96.19 94 SER A O 1
ATOM 681 N N . GLU A 1 95 ? -0.064 24.559 2.388 1.00 97.19 95 GLU A N 1
ATOM 682 C CA . GLU A 1 95 ? -0.876 25.400 3.263 1.00 97.19 95 GLU A CA 1
ATOM 683 C C . GLU A 1 95 ? -0.838 24.912 4.714 1.00 97.19 95 GLU A C 1
ATOM 685 O O . GLU A 1 95 ? -0.620 25.716 5.627 1.00 97.19 95 GLU A O 1
ATOM 690 N N . ALA A 1 96 ? -0.999 23.603 4.938 1.00 95.38 96 ALA A N 1
ATOM 691 C CA . ALA A 1 96 ? -0.901 23.010 6.268 1.00 95.38 96 ALA A CA 1
ATOM 692 C C . ALA A 1 96 ? 0.509 23.173 6.845 1.00 95.38 96 ALA A C 1
ATOM 694 O O . ALA A 1 96 ? 0.662 23.610 7.988 1.00 95.38 96 ALA A O 1
ATOM 695 N N . ALA A 1 97 ? 1.541 22.918 6.037 1.00 97.19 97 ALA A N 1
ATOM 696 C CA . ALA A 1 97 ? 2.932 23.108 6.427 1.00 97.19 97 ALA A CA 1
ATOM 697 C C . ALA A 1 97 ? 3.227 24.568 6.805 1.00 97.19 97 ALA A C 1
ATOM 699 O O . ALA A 1 97 ? 3.880 24.825 7.819 1.00 97.19 97 ALA A O 1
ATOM 700 N N . LEU A 1 98 ? 2.714 25.539 6.041 1.00 97.56 98 LEU A N 1
ATOM 701 C CA . LEU A 1 98 ? 2.929 26.962 6.311 1.00 97.56 98 LEU A CA 1
ATOM 702 C C . LEU A 1 98 ? 2.205 27.403 7.590 1.00 97.56 98 LEU A C 1
ATOM 704 O O . LEU A 1 98 ? 2.783 28.113 8.420 1.00 97.56 98 LEU A O 1
ATOM 708 N N . ALA A 1 99 ? 0.967 26.942 7.787 1.00 96.88 99 ALA A N 1
ATOM 709 C CA . ALA A 1 99 ? 0.194 27.200 8.997 1.00 96.88 99 ALA A CA 1
ATOM 710 C C . ALA A 1 99 ? 0.862 26.589 10.239 1.00 96.88 99 ALA A C 1
ATOM 712 O O . ALA A 1 99 ? 1.012 27.262 11.264 1.00 96.88 99 ALA A O 1
ATOM 713 N N . LYS A 1 100 ? 1.329 25.341 10.135 1.00 97.81 100 LYS A N 1
ATOM 714 C CA . LYS A 1 100 ? 2.058 24.636 11.192 1.00 97.81 100 LYS A CA 1
ATOM 715 C C . LYS A 1 100 ? 3.378 25.325 11.524 1.00 97.81 100 LYS A C 1
ATOM 717 O O . LYS A 1 100 ? 3.684 25.525 12.698 1.00 97.81 100 LYS A O 1
ATOM 722 N N . LEU A 1 101 ? 4.125 25.765 10.514 1.00 97.44 101 LEU A N 1
ATOM 723 C CA . LEU A 1 101 ? 5.370 26.510 10.692 1.00 97.44 101 LEU A CA 1
ATOM 724 C C . LEU A 1 101 ? 5.144 27.842 11.415 1.00 97.44 101 LEU A C 1
ATOM 726 O O . LEU A 1 101 ? 5.830 28.130 12.398 1.00 97.44 101 LEU A O 1
ATOM 730 N N . SER A 1 102 ? 4.136 28.613 10.996 1.00 97.88 102 SER A N 1
ATOM 731 C CA . SER A 1 102 ? 3.714 29.842 11.684 1.00 97.88 102 SER A CA 1
ATOM 732 C C . SER A 1 102 ? 3.308 29.577 13.139 1.00 97.88 102 SER A C 1
ATOM 734 O O . SER A 1 102 ? 3.668 30.335 14.048 1.00 97.88 102 SER A O 1
ATOM 736 N N . TYR A 1 103 ? 2.575 28.490 13.383 1.00 97.31 103 TYR A N 1
ATOM 737 C CA . TYR A 1 103 ? 2.152 28.094 14.721 1.00 97.31 103 TYR A CA 1
ATOM 738 C C . TYR A 1 103 ? 3.340 27.748 15.617 1.00 97.31 103 TYR A C 1
ATOM 740 O O . TYR A 1 103 ? 3.477 28.343 16.688 1.00 97.31 103 TYR A O 1
ATOM 748 N N . VAL A 1 104 ? 4.211 26.835 15.178 1.00 96.94 104 VAL A N 1
ATOM 749 C CA . VAL A 1 104 ? 5.345 26.345 15.971 1.00 96.94 104 VAL A CA 1
ATOM 750 C C . VAL A 1 104 ? 6.342 27.463 16.254 1.00 96.94 104 VAL A C 1
ATOM 752 O O . VAL A 1 104 ? 6.780 27.601 17.394 1.00 96.94 104 VAL A O 1
ATOM 755 N N . LEU A 1 105 ? 6.676 28.307 15.273 1.00 96.56 105 LEU A N 1
ATOM 756 C CA . LEU A 1 105 ? 7.555 29.464 15.492 1.00 96.56 105 LEU A CA 1
ATOM 757 C C . LEU A 1 105 ? 6.941 30.493 16.455 1.00 96.56 105 LEU A C 1
ATOM 759 O O . LEU A 1 105 ? 7.661 31.139 17.211 1.00 96.56 105 LEU A O 1
ATOM 763 N N . GLY A 1 106 ? 5.612 30.597 16.495 1.00 94.75 106 GLY A N 1
ATOM 764 C CA . GLY A 1 106 ? 4.899 31.492 17.403 1.00 94.75 106 GLY A CA 1
ATOM 765 C C . GLY A 1 106 ? 4.838 31.031 18.865 1.00 94.75 106 GLY A C 1
ATOM 766 O O . GLY A 1 106 ? 4.373 31.806 19.699 1.00 94.75 106 GLY A O 1
ATOM 767 N N . GLN A 1 107 ? 5.261 29.803 19.188 1.00 95.88 107 GLN A N 1
ATOM 768 C CA . GLN A 1 107 ? 5.234 29.288 20.561 1.00 95.88 107 GLN A CA 1
ATOM 769 C C . GLN A 1 107 ? 6.369 29.889 21.411 1.00 95.88 107 GLN A C 1
ATOM 771 O O . GLN A 1 107 ? 7.531 29.858 20.981 1.00 95.88 107 GLN A O 1
ATOM 776 N N . PRO A 1 108 ? 6.085 30.429 22.610 1.00 94.69 108 PRO A N 1
ATOM 777 C CA . PRO A 1 108 ? 7.114 30.954 23.503 1.00 94.69 108 PRO A CA 1
ATOM 778 C C . PRO A 1 108 ? 7.887 29.822 24.199 1.00 94.69 108 PRO A C 1
ATOM 780 O O . PRO A 1 108 ? 7.364 28.732 24.401 1.00 94.69 108 PRO A O 1
ATOM 783 N N . GLY A 1 109 ? 9.137 30.085 24.589 1.00 93.12 109 GLY A N 1
ATOM 784 C CA . GLY A 1 109 ? 9.915 29.193 25.464 1.00 93.12 109 GLY A CA 1
ATOM 785 C C . GLY A 1 109 ? 10.502 27.928 24.823 1.00 93.12 109 GLY A C 1
ATOM 786 O O . GLY A 1 109 ? 11.210 27.204 25.510 1.00 93.12 109 GLY A O 1
ATOM 787 N N . LEU A 1 110 ? 10.259 27.672 23.534 1.00 93.62 110 LEU A N 1
ATOM 788 C CA . LEU A 1 110 ? 10.812 26.509 22.828 1.00 93.62 110 LEU A CA 1
ATOM 789 C C . LEU A 1 110 ? 12.175 26.798 22.191 1.00 93.62 110 LEU A C 1
ATOM 791 O O . LEU A 1 110 ? 12.338 27.831 21.519 1.00 93.62 110 LEU A O 1
ATOM 795 N N . SER A 1 111 ? 13.111 25.855 22.336 1.00 94.62 111 SER A N 1
ATOM 796 C CA . SER A 1 111 ? 14.391 25.861 21.622 1.00 94.62 111 SER A CA 1
ATOM 797 C C . SER A 1 111 ? 14.198 25.587 20.123 1.00 94.62 111 SER A C 1
ATOM 799 O O . SER A 1 111 ? 13.113 25.216 19.672 1.00 94.62 111 SER A O 1
ATOM 801 N N . LEU A 1 112 ? 15.242 25.791 19.310 1.00 90.19 112 LEU A N 1
ATOM 802 C CA . LEU A 1 112 ? 15.170 25.459 17.881 1.00 90.19 112 LEU A CA 1
ATOM 803 C C . LEU A 1 112 ? 14.964 23.959 17.648 1.00 90.19 112 LEU A C 1
ATOM 805 O O . LEU A 1 112 ? 14.274 23.596 16.699 1.00 90.19 112 LEU A O 1
ATOM 809 N N . ASP A 1 113 ? 15.530 23.105 18.497 1.00 90.06 113 ASP A N 1
ATOM 810 C CA . ASP A 1 113 ? 15.405 21.658 18.344 1.00 90.06 113 ASP A CA 1
ATOM 811 C C . ASP A 1 113 ? 14.015 21.168 18.768 1.00 90.06 113 ASP A C 1
ATOM 813 O O . ASP A 1 113 ? 13.405 20.412 18.015 1.00 90.06 113 ASP A O 1
ATOM 817 N N . ASP A 1 114 ? 13.433 21.722 19.840 1.00 93.12 114 ASP A N 1
ATOM 818 C CA . ASP A 1 114 ? 12.033 21.439 20.214 1.00 93.12 114 ASP A CA 1
ATOM 819 C C . ASP A 1 114 ? 11.067 21.836 19.088 1.00 93.12 114 ASP A C 1
ATOM 821 O O . ASP A 1 114 ? 10.082 21.156 18.803 1.00 93.12 114 ASP A O 1
ATOM 825 N N . ARG A 1 115 ? 11.347 22.954 18.404 1.00 94.75 115 ARG A N 1
ATOM 826 C CA . ARG A 1 115 ? 10.545 23.399 17.256 1.00 94.75 115 ARG A CA 1
ATOM 827 C C . ARG A 1 115 ? 10.673 22.445 16.076 1.00 94.75 115 ARG A C 1
ATOM 829 O O . ARG A 1 115 ? 9.660 22.148 15.450 1.00 94.75 115 ARG A O 1
ATOM 836 N N . LYS A 1 116 ? 11.880 21.957 15.770 1.00 92.06 116 LYS A N 1
ATOM 837 C CA . LYS A 1 116 ? 12.079 20.933 14.730 1.00 92.06 116 LYS A CA 1
ATOM 838 C C . LYS A 1 116 ? 11.313 19.657 15.072 1.00 92.06 116 LYS A C 1
ATOM 840 O O . LYS A 1 116 ? 10.656 19.108 14.194 1.00 92.06 116 LYS A O 1
ATOM 845 N N . GLU A 1 117 ? 11.355 19.229 16.333 1.00 90.19 117 GLU A N 1
ATOM 846 C CA . GLU A 1 117 ? 10.626 18.050 16.800 1.00 90.19 117 GLU A CA 1
ATOM 847 C C . GLU A 1 117 ? 9.112 18.230 16.642 1.00 90.19 117 GLU A C 1
ATOM 849 O O . GLU A 1 117 ? 8.448 17.373 16.065 1.00 90.19 117 GLU A O 1
ATOM 854 N N . LEU A 1 118 ? 8.556 19.371 17.063 1.00 94.19 118 LEU A N 1
ATOM 855 C CA . LEU A 1 118 ? 7.130 19.661 16.878 1.00 94.19 118 LEU A CA 1
ATOM 856 C C . LEU A 1 118 ? 6.721 19.721 15.404 1.00 94.19 118 LEU A C 1
ATOM 858 O O . LEU A 1 118 ? 5.628 19.284 15.053 1.00 94.19 118 LEU A O 1
ATOM 862 N N . LEU A 1 119 ? 7.578 20.258 14.535 1.00 94.25 119 LEU A N 1
ATOM 863 C CA . LEU A 1 119 ? 7.313 20.304 13.097 1.00 94.25 119 LEU A CA 1
ATOM 864 C C . LEU A 1 119 ? 7.300 18.907 12.468 1.00 94.25 119 LEU A C 1
ATOM 866 O O . LEU A 1 119 ? 6.533 18.679 11.535 1.00 94.25 119 LEU A O 1
ATOM 870 N N . ALA A 1 120 ? 8.084 17.979 13.016 1.00 91.06 120 ALA A N 1
ATOM 871 C CA . ALA A 1 120 ? 8.164 16.589 12.587 1.00 91.06 120 ALA A CA 1
ATOM 872 C C . ALA A 1 120 ? 7.083 15.675 13.198 1.00 91.06 120 ALA A C 1
ATOM 874 O O . ALA A 1 120 ? 7.112 14.476 12.945 1.00 91.06 120 ALA A O 1
ATOM 875 N N . ARG A 1 121 ? 6.134 16.197 13.989 1.00 90.81 121 ARG A N 1
ATOM 876 C CA . ARG A 1 121 ? 5.036 15.425 14.609 1.00 90.81 121 ARG A CA 1
ATOM 877 C C . ARG A 1 121 ? 3.686 15.824 14.051 1.00 90.81 121 ARG A C 1
ATOM 879 O O . ARG A 1 121 ? 3.490 16.997 13.772 1.00 90.81 121 ARG A O 1
ATOM 886 N N . ASP A 1 122 ? 2.752 14.891 13.928 1.00 90.88 122 ASP A N 1
ATOM 887 C CA . ASP A 1 122 ? 1.366 15.234 13.599 1.00 90.88 122 ASP A CA 1
ATOM 888 C C . ASP A 1 122 ? 0.714 15.981 14.776 1.00 90.88 122 ASP A C 1
ATOM 890 O O . ASP A 1 122 ? 0.691 15.474 15.902 1.00 90.88 122 ASP A O 1
ATOM 894 N N . LEU A 1 123 ? 0.263 17.221 14.549 1.00 87.94 123 LEU A N 1
ATOM 895 C CA . LEU A 1 123 ? -0.286 18.073 15.611 1.00 87.94 123 LEU A CA 1
ATOM 896 C C . LEU A 1 123 ? -1.813 18.178 15.562 1.00 87.94 123 LEU A C 1
ATOM 898 O O . LEU A 1 123 ? -2.422 18.504 16.588 1.00 87.94 123 LEU A O 1
ATOM 902 N N . ARG A 1 124 ? -2.425 18.007 14.389 1.00 90.69 124 ARG A N 1
ATOM 903 C CA . ARG A 1 124 ? -3.842 18.278 14.097 1.00 90.69 124 ARG A CA 1
ATOM 904 C C . ARG A 1 124 ? -4.431 17.323 13.046 1.00 90.69 124 ARG A C 1
ATOM 906 O O . ARG A 1 124 ? -5.522 17.605 12.556 1.00 90.69 124 ARG A O 1
ATOM 913 N N . GLY A 1 125 ? -3.762 16.220 12.720 1.00 87.12 125 GLY A N 1
ATOM 914 C CA . GLY A 1 125 ? -4.158 15.326 11.631 1.00 87.12 125 GLY A CA 1
ATOM 915 C C . GLY A 1 125 ? -3.772 15.872 10.258 1.00 87.12 125 GLY A C 1
ATOM 916 O O . GLY A 1 125 ? -4.388 15.509 9.261 1.00 87.12 125 GLY A O 1
ATOM 917 N N . GLU A 1 126 ? -2.814 16.801 10.195 1.00 91.06 126 GLU A N 1
ATOM 918 C CA . GLU A 1 126 ? -2.384 17.425 8.941 1.00 91.06 126 GLU A CA 1
ATOM 919 C C . GLU A 1 126 ? -1.306 16.632 8.200 1.00 91.06 126 GLU A C 1
ATOM 921 O O . GLU A 1 126 ? -0.952 16.998 7.081 1.00 91.06 126 GLU A O 1
ATOM 926 N N . MET A 1 127 ? -0.751 15.605 8.848 1.00 90.56 127 MET A N 1
ATOM 927 C CA . MET A 1 127 ? 0.430 14.883 8.397 1.00 90.56 127 MET A CA 1
ATOM 928 C C . MET A 1 127 ? 0.373 13.413 8.815 1.00 90.56 127 MET A C 1
ATOM 930 O O . MET A 1 127 ? 0.193 13.106 9.992 1.00 90.56 127 MET A O 1
ATOM 934 N N . THR A 1 128 ? 0.645 12.513 7.881 1.00 89.06 128 THR A N 1
ATOM 935 C CA . THR A 1 128 ? 0.853 11.087 8.125 1.00 89.06 128 THR A CA 1
ATOM 936 C C . THR A 1 128 ? 2.347 10.819 8.265 1.00 89.06 128 THR A C 1
ATOM 938 O O . THR A 1 128 ? 3.137 11.018 7.340 1.00 89.06 128 THR A O 1
ATOM 941 N N . LEU A 1 129 ? 2.766 10.363 9.445 1.00 82.19 129 LEU A N 1
ATOM 942 C CA . LEU A 1 129 ? 4.151 9.947 9.653 1.00 82.19 129 LEU A CA 1
ATOM 943 C C . LEU A 1 129 ? 4.406 8.621 8.925 1.00 82.19 129 LEU A C 1
ATOM 945 O O . LEU A 1 129 ? 3.534 7.751 8.954 1.00 82.19 129 LEU A O 1
ATOM 949 N N . PRO A 1 130 ? 5.586 8.431 8.305 1.00 70.19 130 PRO A N 1
ATOM 950 C CA . PRO A 1 130 ? 5.949 7.137 7.757 1.00 70.19 130 PRO A CA 1
ATOM 951 C C . PRO A 1 130 ? 5.884 6.133 8.898 1.00 70.19 130 PRO A C 1
ATOM 953 O O . PRO A 1 130 ? 6.404 6.400 9.987 1.00 70.19 130 PRO A O 1
ATOM 956 N N . GLU A 1 131 ? 5.231 4.999 8.657 1.00 55.09 131 GLU A N 1
ATOM 957 C CA . GLU A 1 131 ? 5.308 3.876 9.574 1.00 55.09 131 GLU A CA 1
ATOM 958 C C . GLU A 1 131 ? 6.793 3.566 9.746 1.00 55.09 131 GLU A C 1
ATOM 960 O O . GLU A 1 131 ? 7.464 3.073 8.839 1.00 55.09 131 GLU A O 1
ATOM 965 N N . ALA A 1 132 ? 7.348 3.930 10.899 1.00 42.16 132 ALA A N 1
ATOM 966 C CA . ALA A 1 132 ? 8.592 3.333 11.298 1.00 42.16 132 ALA A CA 1
ATOM 967 C C . ALA A 1 132 ? 8.319 1.829 11.291 1.00 42.16 132 ALA A C 1
ATOM 969 O O . ALA A 1 132 ? 7.330 1.380 11.883 1.00 42.16 132 ALA A O 1
ATOM 970 N N . ASP A 1 133 ? 9.258 1.048 10.771 1.00 33.97 133 ASP A N 1
ATOM 971 C CA . ASP A 1 133 ? 9.513 -0.291 11.293 1.00 33.97 133 ASP A CA 1
ATOM 972 C C . ASP A 1 133 ? 9.940 -0.184 12.779 1.00 33.97 133 ASP A C 1
ATOM 974 O O . ASP A 1 133 ? 10.906 -0.782 13.244 1.00 33.97 133 ASP A O 1
ATOM 978 N N . THR A 1 134 ? 9.209 0.572 13.605 1.00 28.47 134 THR A N 1
ATOM 979 C CA . THR A 1 134 ? 8.880 0.085 14.920 1.00 28.47 134 THR A CA 1
ATOM 980 C C . THR A 1 134 ? 8.238 -1.264 14.664 1.00 28.47 134 THR A C 1
ATOM 982 O O . THR A 1 134 ? 7.051 -1.385 14.367 1.00 28.47 134 THR A O 1
ATOM 985 N N . CYS A 1 135 ? 9.059 -2.295 14.834 1.00 30.81 135 CYS A N 1
ATOM 986 C CA . CYS A 1 135 ? 8.732 -3.327 15.788 1.00 30.81 135 CYS A CA 1
ATOM 987 C C . CYS A 1 135 ? 7.934 -2.647 16.912 1.00 30.81 135 CYS A C 1
ATOM 989 O O . CYS A 1 135 ? 8.495 -2.139 17.885 1.00 30.81 135 CYS A O 1
ATOM 991 N N . ARG A 1 136 ? 6.606 -2.538 16.724 1.00 26.89 136 ARG A N 1
ATOM 992 C CA . ARG A 1 136 ? 5.680 -2.480 17.841 1.00 26.89 136 ARG A CA 1
ATOM 993 C C . ARG A 1 136 ? 6.217 -3.577 18.740 1.00 26.89 136 ARG A C 1
ATOM 995 O O . ARG A 1 136 ? 6.453 -4.665 18.196 1.00 26.89 136 ARG A O 1
ATOM 1002 N N . PRO A 1 137 ? 6.499 -3.311 20.031 1.00 26.44 137 PRO A N 1
ATOM 1003 C CA . PRO A 1 137 ? 6.812 -4.408 20.924 1.00 26.44 137 PRO A CA 1
ATOM 1004 C C . PRO A 1 137 ? 5.737 -5.430 20.619 1.00 26.44 137 PRO A C 1
ATOM 1006 O O . PRO A 1 137 ? 4.554 -5.072 20.654 1.00 26.44 137 PRO A O 1
ATOM 1009 N N . SER A 1 138 ? 6.159 -6.604 20.131 1.00 32.50 138 SER A N 1
ATOM 1010 C CA . SER A 1 138 ? 5.263 -7.721 19.878 1.00 32.50 138 SER A CA 1
ATOM 1011 C C . SER A 1 138 ? 4.292 -7.670 21.039 1.00 32.50 138 SER A C 1
ATOM 1013 O O . SER A 1 138 ? 4.799 -7.679 22.173 1.00 32.50 138 SER A O 1
ATOM 1015 N N . PRO A 1 139 ? 2.980 -7.450 20.838 1.00 37.97 139 PRO A N 1
ATOM 1016 C CA . PRO A 1 139 ? 2.096 -7.541 21.966 1.00 37.97 139 PRO A CA 1
ATOM 1017 C C . PRO A 1 139 ? 2.287 -8.984 22.404 1.00 37.97 139 PRO A C 1
ATOM 1019 O O . PRO A 1 139 ? 1.859 -9.920 21.739 1.00 37.97 139 PRO A O 1
ATOM 1022 N N . GLN A 1 140 ? 3.067 -9.164 23.466 1.00 39.50 140 GLN A N 1
ATOM 1023 C CA . GLN A 1 140 ? 3.042 -10.353 24.271 1.00 39.50 140 GLN A CA 1
ATOM 1024 C C . GLN A 1 140 ? 1.607 -10.380 24.752 1.00 39.50 140 GLN A C 1
ATOM 1026 O O . GLN A 1 140 ? 1.323 -9.674 25.713 1.00 39.50 140 GLN A O 1
ATOM 1031 N N . SER A 1 141 ? 0.721 -11.002 23.967 1.00 49.12 141 SER A N 1
ATOM 1032 C CA . SER A 1 141 ? -0.566 -11.618 24.306 1.00 49.12 141 SER A CA 1
ATOM 1033 C C . SER A 1 141 ? -1.513 -10.888 25.277 1.00 49.12 141 SER A C 1
ATOM 1035 O O . SER A 1 141 ? -2.528 -11.440 25.667 1.00 49.12 141 SER A O 1
ATOM 1037 N N . SER A 1 142 ? -1.258 -9.642 25.677 1.00 46.59 142 SER A N 1
ATOM 1038 C CA . SER A 1 142 ? -1.847 -9.025 26.876 1.00 46.59 142 SER A CA 1
ATOM 1039 C C . SER A 1 142 ? -2.636 -7.759 26.575 1.00 46.59 142 SER A C 1
ATOM 1041 O O . SER A 1 142 ? -3.594 -7.469 27.283 1.00 46.59 142 SER A O 1
ATOM 1043 N N . LEU A 1 143 ? -2.305 -7.028 25.505 1.00 50.62 143 LEU A N 1
ATOM 1044 C CA . LEU A 1 143 ? -3.070 -5.844 25.096 1.00 50.62 143 LEU A CA 1
ATOM 1045 C C . LEU A 1 143 ? -4.379 -6.234 24.398 1.00 50.62 143 LEU A C 1
ATOM 1047 O O . LEU A 1 143 ? -5.425 -5.687 24.735 1.00 50.62 143 LEU A O 1
ATOM 1051 N N . GLY A 1 144 ? -4.346 -7.230 23.503 1.00 54.06 144 GLY A N 1
ATOM 1052 C CA . GLY A 1 144 ? -5.553 -7.780 22.875 1.00 54.06 144 GLY A CA 1
ATOM 1053 C C . GLY A 1 144 ? -6.503 -8.394 23.906 1.00 54.06 144 GLY A C 1
ATOM 1054 O O . GLY A 1 144 ? -7.676 -8.030 23.963 1.00 54.06 144 GLY A O 1
ATOM 1055 N N . LEU A 1 145 ? -5.978 -9.243 24.800 1.00 52.53 145 LEU A N 1
ATOM 1056 C CA . LEU A 1 145 ? -6.757 -9.827 25.896 1.00 52.53 145 LEU A CA 1
ATOM 1057 C C . LEU A 1 145 ? -7.253 -8.775 26.897 1.00 52.53 145 LEU A C 1
ATOM 1059 O O . LEU A 1 145 ? -8.408 -8.846 27.310 1.00 52.53 145 LEU A O 1
ATOM 1063 N N . GLY A 1 146 ? -6.426 -7.788 27.253 1.00 52.47 146 GLY A N 1
ATOM 1064 C CA . GLY A 1 146 ? -6.768 -6.750 28.227 1.00 52.47 146 GLY A CA 1
ATOM 1065 C C . GLY A 1 146 ? -7.861 -5.799 27.740 1.00 52.47 146 GLY A C 1
ATOM 1066 O O . GLY A 1 146 ? -8.790 -5.504 28.488 1.00 52.47 146 GLY A O 1
ATOM 1067 N N . VAL A 1 147 ? -7.811 -5.372 26.474 1.00 56.59 147 VAL A N 1
ATOM 1068 C CA . VAL A 1 147 ? -8.872 -4.541 25.878 1.00 56.59 147 VAL A CA 1
ATOM 1069 C C . VAL A 1 147 ? -10.150 -5.360 25.697 1.00 56.59 147 VAL A C 1
ATOM 1071 O O . VAL A 1 147 ? -11.235 -4.889 26.027 1.00 56.59 147 VAL A O 1
ATOM 1074 N N . ALA A 1 148 ? -10.036 -6.618 25.273 1.00 52.81 148 ALA A N 1
ATOM 1075 C CA . ALA A 1 148 ? -11.195 -7.483 25.101 1.00 52.81 148 ALA A CA 1
ATOM 1076 C C . ALA A 1 148 ? -11.833 -7.910 26.447 1.00 52.81 148 ALA A C 1
ATOM 1078 O O . ALA A 1 148 ? -13.038 -8.144 26.507 1.00 52.81 148 ALA A O 1
ATOM 1079 N N . GLN A 1 149 ? -11.060 -7.957 27.542 1.00 54.75 149 GLN A N 1
ATOM 1080 C CA . GLN A 1 149 ? -11.573 -8.084 28.914 1.00 54.75 149 GLN A CA 1
ATOM 1081 C C . GLN A 1 149 ? -12.193 -6.779 29.424 1.00 54.75 149 GLN A C 1
ATOM 1083 O O . GLN A 1 149 ? -13.243 -6.820 30.054 1.00 54.75 149 GLN A O 1
ATOM 1088 N N . LEU A 1 150 ? -11.610 -5.613 29.145 1.00 51.41 150 LEU A N 1
ATOM 1089 C CA . LEU A 1 150 ? -12.197 -4.323 29.536 1.00 51.41 150 LEU A CA 1
ATOM 1090 C C . LEU A 1 150 ? -13.555 -4.077 28.867 1.00 51.41 150 LEU A C 1
ATOM 1092 O O . LEU A 1 150 ? -14.476 -3.578 29.509 1.00 51.41 150 LEU A O 1
ATOM 1096 N N . LEU A 1 151 ? -13.709 -4.512 27.615 1.00 53.09 151 LEU A N 1
ATOM 1097 C CA . LEU A 1 151 ? -14.971 -4.450 26.876 1.00 53.09 151 LEU A CA 1
ATOM 1098 C C . LEU A 1 151 ? -16.038 -5.431 27.396 1.00 53.09 151 LEU A C 1
ATOM 1100 O O . LEU A 1 151 ? -17.163 -5.391 26.908 1.00 53.09 151 LEU A O 1
ATOM 1104 N N . SER A 1 152 ? -15.724 -6.302 28.366 1.00 53.44 152 SER A N 1
ATOM 1105 C CA . SER A 1 152 ? -16.670 -7.267 28.957 1.00 53.44 152 SER A CA 1
ATOM 1106 C C . SER A 1 152 ? -17.513 -6.701 30.111 1.00 53.44 152 SER A C 1
ATOM 1108 O O . SER A 1 152 ? -18.352 -7.406 30.671 1.00 53.44 152 SER A O 1
ATOM 1110 N N . LEU A 1 153 ? -17.323 -5.427 30.472 1.00 47.62 153 LEU A N 1
ATOM 1111 C CA . LEU A 1 153 ? -18.007 -4.792 31.597 1.00 47.62 153 LEU A CA 1
ATOM 1112 C C . LEU A 1 153 ? -19.139 -3.858 31.105 1.00 47.62 153 LEU A C 1
ATOM 1114 O O . LEU A 1 153 ? -18.888 -2.703 30.782 1.00 47.62 153 LEU A O 1
ATOM 1118 N N . SER A 1 154 ? -20.390 -4.350 31.147 1.00 51.56 154 SER A N 1
ATOM 1119 C CA . SER A 1 154 ? -21.693 -3.643 30.982 1.00 51.56 154 SER A CA 1
ATOM 1120 C C . SER A 1 154 ? -22.327 -3.545 29.575 1.00 51.56 154 SER A C 1
ATOM 1122 O O . SER A 1 154 ? -21.655 -3.653 28.560 1.00 51.56 154 SER A O 1
ATOM 1124 N N . GLN A 1 155 ? -23.650 -3.313 29.535 1.00 51.12 155 GLN A N 1
ATOM 1125 C CA . GLN A 1 155 ? -24.481 -3.147 28.322 1.00 51.12 155 GLN A CA 1
ATOM 1126 C C . GLN A 1 155 ? -24.144 -1.884 27.506 1.00 51.12 155 GLN A C 1
ATOM 1128 O O . GLN A 1 155 ? -24.305 -1.869 26.291 1.00 51.12 155 GLN A O 1
ATOM 1133 N N . GLU A 1 156 ? -23.639 -0.825 28.147 1.00 51.19 156 GLU A N 1
ATOM 1134 C CA . GLU A 1 156 ? -23.130 0.371 27.454 1.00 51.19 156 GLU A CA 1
ATOM 1135 C C . GLU A 1 156 ? -21.783 0.091 26.761 1.00 51.19 156 GLU A C 1
ATOM 1137 O O . GLU A 1 156 ? -21.397 0.800 25.830 1.00 51.19 156 GLU A O 1
ATOM 1142 N N . ALA A 1 157 ? -21.090 -0.983 27.164 1.00 58.50 157 ALA A N 1
ATOM 1143 C CA . ALA A 1 157 ? -19.872 -1.443 26.515 1.00 58.50 157 ALA A CA 1
ATOM 1144 C C . ALA A 1 157 ? -20.137 -2.210 25.215 1.00 58.50 157 ALA A C 1
ATOM 1146 O O . ALA A 1 157 ? -19.201 -2.343 24.438 1.00 58.50 157 ALA A O 1
ATOM 1147 N N . ASP A 1 158 ? -21.362 -2.670 24.934 1.00 61.38 158 ASP A N 1
ATOM 1148 C CA . ASP A 1 158 ? -21.670 -3.382 23.684 1.00 61.38 158 ASP A CA 1
ATOM 1149 C C . ASP A 1 158 ? -21.530 -2.446 22.473 1.00 61.38 158 ASP A C 1
ATOM 1151 O O . ASP A 1 158 ? -20.797 -2.758 21.544 1.00 61.38 158 ASP A O 1
ATOM 1155 N N . ALA A 1 159 ? -22.092 -1.233 22.532 1.00 64.25 159 ALA A N 1
ATOM 1156 C CA . ALA A 1 159 ? -21.962 -0.249 21.450 1.00 64.25 159 ALA A CA 1
ATOM 1157 C C . ALA A 1 159 ? -20.510 0.225 21.243 1.00 64.25 159 ALA A C 1
ATOM 1159 O O . ALA A 1 159 ? -20.065 0.435 20.115 1.00 64.25 159 ALA A O 1
ATOM 1160 N N . VAL A 1 160 ? -19.751 0.382 22.334 1.00 68.19 160 VAL A N 1
ATOM 1161 C CA . VAL A 1 160 ? -18.319 0.722 22.273 1.00 68.19 160 VAL A CA 1
ATOM 1162 C C . VAL A 1 160 ? -17.509 -0.452 21.722 1.00 68.19 160 VAL A C 1
ATOM 1164 O O . VAL A 1 160 ? -16.590 -0.249 20.931 1.00 68.19 160 VAL A O 1
ATOM 1167 N N . ARG A 1 161 ? -17.854 -1.685 22.105 1.00 68.19 161 ARG A N 1
ATOM 1168 C CA . ARG A 1 161 ? -17.238 -2.909 21.592 1.00 68.19 161 ARG A CA 1
ATOM 1169 C C . ARG A 1 161 ? -17.501 -3.037 20.104 1.00 68.19 161 ARG A C 1
ATOM 1171 O O . ARG A 1 161 ? -16.539 -3.218 19.374 1.00 68.19 161 ARG A O 1
ATOM 1178 N N . ASP A 1 162 ? -18.732 -2.871 19.645 1.00 72.31 162 ASP A N 1
ATOM 1179 C CA . ASP A 1 162 ? -19.087 -2.959 18.227 1.00 72.31 162 ASP A CA 1
ATOM 1180 C C . ASP A 1 162 ? -18.361 -1.887 17.405 1.00 72.31 162 ASP A C 1
ATOM 1182 O O . ASP A 1 162 ? -17.824 -2.185 16.342 1.00 72.31 162 ASP A O 1
ATOM 1186 N N . ALA A 1 163 ? -18.231 -0.666 17.935 1.00 78.44 163 ALA A N 1
ATOM 1187 C CA . ALA A 1 163 ? -17.482 0.407 17.282 1.00 78.44 163 ALA A CA 1
ATOM 1188 C C . ALA A 1 163 ? -15.967 0.133 17.191 1.00 78.44 163 ALA A C 1
ATOM 1190 O O . ALA A 1 163 ? -15.323 0.516 16.215 1.00 78.44 163 ALA A O 1
ATOM 1191 N N . LEU A 1 164 ? -15.378 -0.510 18.203 1.00 81.75 164 LEU A N 1
ATOM 1192 C CA . LEU A 1 164 ? -13.935 -0.777 18.259 1.00 81.75 164 LEU A CA 1
ATOM 1193 C C . LEU A 1 164 ? -13.539 -2.130 17.657 1.00 81.75 164 LEU A C 1
ATOM 1195 O O . LEU A 1 164 ? -12.378 -2.313 17.286 1.00 81.75 164 LEU A O 1
ATOM 1199 N N . THR A 1 165 ? -14.479 -3.068 17.553 1.00 84.38 165 THR A N 1
ATOM 1200 C CA . THR A 1 165 ? -14.254 -4.442 17.085 1.00 84.38 165 THR A CA 1
ATOM 1201 C C . THR A 1 165 ? -13.560 -4.495 15.725 1.00 84.38 165 THR A C 1
ATOM 1203 O O . THR A 1 165 ? -12.556 -5.203 15.647 1.00 84.38 165 THR A O 1
ATOM 1206 N N . PRO A 1 166 ? -13.975 -3.734 14.689 1.00 87.94 166 PRO A N 1
ATOM 1207 C CA . PRO A 1 166 ? -13.308 -3.783 13.389 1.00 87.94 166 PRO A CA 1
ATOM 1208 C C . PRO A 1 166 ? -11.835 -3.375 13.492 1.00 87.94 166 PRO A C 1
ATOM 1210 O O . PRO A 1 166 ? -10.950 -4.075 13.011 1.00 87.94 166 PRO A O 1
ATOM 1213 N N . SER A 1 167 ? -11.546 -2.300 14.235 1.00 88.12 167 SER A N 1
ATOM 1214 C CA . SER A 1 167 ? -10.174 -1.813 14.433 1.00 88.12 167 SER A CA 1
ATOM 1215 C C . SER A 1 167 ? -9.316 -2.790 15.247 1.00 88.12 167 SER A C 1
ATOM 1217 O O . SER A 1 167 ? -8.149 -3.011 14.919 1.00 88.12 167 SER A O 1
ATOM 1219 N N . LEU A 1 168 ? -9.877 -3.407 16.294 1.00 87.81 168 LEU A N 1
ATOM 1220 C CA . LEU A 1 168 ? -9.184 -4.439 17.073 1.00 87.81 168 LEU A CA 1
ATOM 1221 C C . LEU A 1 168 ? -8.918 -5.696 16.245 1.00 87.81 168 LEU A C 1
ATOM 1223 O O . LEU A 1 168 ? -7.818 -6.242 16.311 1.00 87.81 168 LEU A O 1
ATOM 1227 N N . ALA A 1 169 ? -9.899 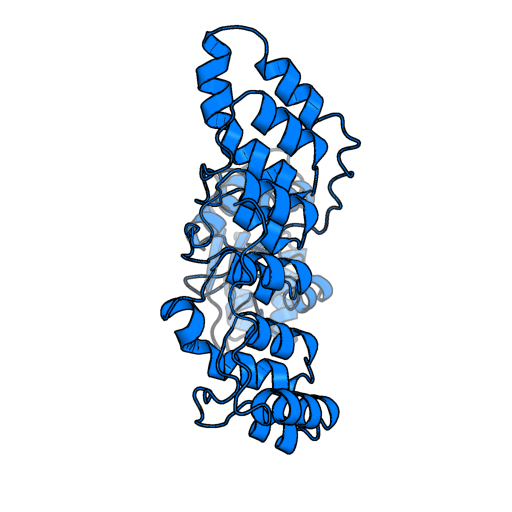-6.142 15.465 1.00 91.06 169 ALA A N 1
ATOM 1228 C CA . ALA A 1 169 ? -9.768 -7.302 14.601 1.00 91.06 169 ALA A CA 1
ATOM 1229 C C . ALA A 1 169 ? -8.728 -7.054 13.499 1.00 91.06 169 ALA A C 1
ATOM 1231 O O . ALA A 1 169 ? -7.869 -7.908 13.280 1.00 91.06 169 ALA A O 1
ATOM 1232 N N . CYS A 1 170 ? -8.718 -5.869 12.878 1.00 91.06 170 CYS A N 1
ATOM 1233 C CA . CYS A 1 170 ? -7.673 -5.456 11.940 1.00 91.06 170 CYS A CA 1
ATOM 1234 C C . CYS A 1 170 ? -6.289 -5.446 12.595 1.00 91.06 170 CYS A C 1
ATOM 1236 O O . CYS A 1 170 ? -5.338 -5.978 12.024 1.00 91.06 170 CYS A O 1
ATOM 1238 N N . ALA A 1 171 ? -6.159 -4.910 13.811 1.00 87.88 171 ALA A N 1
ATOM 1239 C CA . ALA A 1 171 ? -4.888 -4.898 14.532 1.00 87.88 171 ALA A CA 1
ATOM 1240 C C . ALA A 1 171 ? -4.397 -6.313 14.894 1.00 87.88 171 ALA A C 1
ATOM 1242 O O . ALA A 1 171 ? -3.215 -6.612 14.714 1.00 87.88 171 ALA A O 1
ATOM 1243 N N . ALA A 1 172 ? -5.289 -7.190 15.365 1.00 89.94 172 ALA A N 1
ATOM 1244 C CA . ALA A 1 172 ? -4.974 -8.585 15.670 1.00 89.94 172 ALA A CA 1
ATOM 1245 C C . ALA A 1 172 ? -4.569 -9.355 14.405 1.00 89.94 172 ALA A C 1
ATOM 1247 O O . ALA A 1 172 ? -3.538 -10.027 14.387 1.00 89.94 172 ALA A O 1
ATOM 1248 N N . ALA A 1 173 ? -5.317 -9.185 13.313 1.00 93.69 173 ALA A N 1
ATOM 1249 C CA . ALA A 1 173 ? -5.013 -9.773 12.014 1.00 93.69 173 ALA A CA 1
ATOM 1250 C C . ALA A 1 173 ? -3.682 -9.278 11.437 1.00 93.69 173 ALA A C 1
ATOM 1252 O O . ALA A 1 173 ? -2.900 -10.083 10.935 1.00 93.69 173 ALA A O 1
ATOM 1253 N N . HIS A 1 174 ? -3.387 -7.983 11.568 1.00 91.31 174 HIS A N 1
ATOM 1254 C CA . HIS A 1 174 ? -2.107 -7.398 11.171 1.00 91.31 174 HIS A CA 1
ATOM 1255 C C . HIS A 1 174 ? -0.930 -7.970 11.972 1.00 91.31 174 HIS A C 1
ATOM 1257 O O . HIS A 1 174 ? 0.161 -8.120 11.433 1.00 91.31 174 HIS A O 1
ATOM 1263 N N . ALA A 1 175 ? -1.130 -8.266 13.259 1.00 87.06 175 ALA A N 1
ATOM 1264 C CA . ALA A 1 175 ? -0.112 -8.876 14.114 1.00 87.06 175 ALA A CA 1
ATOM 1265 C C . ALA A 1 175 ? -0.022 -10.407 13.963 1.00 87.06 175 ALA A C 1
ATOM 1267 O O . ALA A 1 175 ? 0.906 -11.016 14.494 1.00 87.06 175 ALA A O 1
ATOM 1268 N N . GLY A 1 176 ? -0.988 -11.034 13.282 1.00 90.69 176 GLY A N 1
ATOM 1269 C CA . GLY A 1 176 ? -1.120 -12.489 13.220 1.00 90.69 176 GLY A CA 1
ATOM 1270 C C . GLY A 1 176 ? -1.545 -13.122 14.551 1.00 90.69 176 GLY A C 1
ATOM 1271 O O . GLY A 1 176 ? -1.298 -14.309 14.760 1.00 90.69 176 GLY A O 1
ATOM 1272 N N . ASP A 1 177 ? -2.162 -12.349 15.450 1.00 90.62 177 ASP A N 1
ATOM 1273 C CA . ASP A 1 177 ? -2.609 -12.799 16.770 1.00 90.62 177 ASP A CA 1
ATOM 1274 C C . ASP A 1 177 ? -3.895 -13.629 16.647 1.00 90.62 177 ASP A C 1
ATOM 1276 O O . ASP A 1 177 ? -5.022 -13.127 16.691 1.00 90.62 177 ASP A O 1
ATOM 1280 N N . LEU A 1 178 ? -3.704 -14.932 16.438 1.00 92.19 178 LEU A N 1
ATOM 1281 C CA . LEU A 1 178 ? -4.792 -15.894 16.302 1.00 92.19 178 LEU A CA 1
ATOM 1282 C C . LEU A 1 178 ? -5.640 -16.005 17.564 1.00 92.19 178 LEU A C 1
ATOM 1284 O O . LEU A 1 178 ? -6.850 -16.165 17.444 1.00 92.19 178 LEU A O 1
ATOM 1288 N N . GLU A 1 179 ? -5.031 -15.921 18.747 1.00 88.38 179 GLU A N 1
ATOM 1289 C CA . GLU A 1 179 ? -5.755 -16.044 20.014 1.00 88.38 179 GLU A CA 1
ATOM 1290 C C . GLU A 1 179 ? -6.719 -14.870 20.186 1.00 88.38 179 GLU A C 1
ATOM 1292 O O . GLU A 1 179 ? -7.887 -15.070 20.519 1.00 88.38 179 GLU A O 1
ATOM 1297 N N . ALA A 1 180 ? -6.271 -13.649 19.878 1.00 86.56 180 ALA A N 1
ATOM 1298 C CA . ALA A 1 180 ? -7.137 -12.477 19.899 1.00 86.56 180 ALA A CA 1
ATOM 1299 C C . ALA A 1 180 ? -8.266 -12.572 18.860 1.00 86.56 180 ALA A C 1
ATOM 1301 O O . ALA A 1 180 ? -9.415 -12.278 19.187 1.00 86.56 180 ALA A O 1
ATOM 1302 N N . LEU A 1 181 ? -7.974 -13.018 17.631 1.00 90.38 181 LEU A N 1
ATOM 1303 C CA . LEU A 1 181 ? -9.001 -13.208 16.598 1.00 90.38 181 LEU A CA 1
ATOM 1304 C C . LEU A 1 181 ? -10.039 -14.269 16.993 1.00 90.38 181 LEU A C 1
ATOM 1306 O O . LEU A 1 181 ? -11.235 -14.050 16.810 1.00 90.38 181 LEU A O 1
ATOM 1310 N N . GLN A 1 182 ? -9.600 -15.393 17.564 1.00 89.75 182 GLN A N 1
ATOM 1311 C CA . GLN A 1 182 ? -10.490 -16.442 18.070 1.00 89.75 182 GLN A CA 1
ATOM 1312 C C . GLN A 1 182 ? -11.351 -15.928 19.221 1.00 89.75 182 GLN A C 1
ATOM 1314 O O . GLN A 1 182 ? -12.566 -16.096 19.189 1.00 89.75 182 GLN A O 1
ATOM 1319 N N . ALA A 1 183 ? -10.752 -15.234 20.190 1.00 86.06 183 ALA A N 1
ATOM 1320 C CA . ALA A 1 183 ? -11.479 -14.675 21.323 1.00 86.06 183 ALA A CA 1
ATOM 1321 C C . ALA A 1 183 ? -12.527 -13.633 20.898 1.00 86.06 183 ALA A C 1
ATOM 1323 O O . ALA A 1 183 ? -13.580 -13.534 21.528 1.00 86.06 183 ALA A O 1
ATOM 1324 N N . LEU A 1 184 ? -12.257 -12.848 19.848 1.00 86.31 184 LEU A N 1
ATOM 1325 C CA . LEU A 1 184 ? -13.247 -11.944 19.256 1.00 86.31 184 LEU A CA 1
ATOM 1326 C C . LEU A 1 184 ? -14.381 -12.744 18.591 1.00 86.31 184 LEU A C 1
ATOM 1328 O O . LEU A 1 184 ? -15.548 -12.515 18.906 1.00 86.31 184 LEU A O 1
ATOM 1332 N N . ALA A 1 185 ? -14.059 -13.732 17.749 1.00 86.88 185 ALA A N 1
ATOM 1333 C CA . ALA A 1 185 ? -15.059 -14.568 17.078 1.00 86.88 185 ALA A CA 1
ATOM 1334 C C . ALA A 1 185 ? -15.971 -15.327 18.063 1.00 86.88 185 ALA A C 1
ATOM 1336 O O . ALA A 1 185 ? -17.190 -15.331 17.909 1.00 86.88 185 ALA A O 1
ATOM 1337 N N . GLU A 1 186 ? -15.405 -15.934 19.111 1.00 85.88 186 GLU A N 1
ATOM 1338 C CA . GLU A 1 186 ? -16.149 -16.677 20.142 1.00 85.88 186 GLU A CA 1
ATOM 1339 C C . GLU A 1 186 ? -17.117 -15.793 20.937 1.00 85.88 186 GLU A C 1
ATOM 1341 O O . GLU A 1 186 ? -18.118 -16.276 21.467 1.00 85.88 186 GLU A O 1
ATOM 1346 N N . ARG A 1 187 ? -16.846 -14.486 21.000 1.00 81.12 187 ARG A N 1
ATOM 1347 C CA . ARG A 1 187 ? -17.715 -13.491 21.641 1.00 81.12 187 ARG A CA 1
ATOM 1348 C C . ARG A 1 187 ? -18.806 -12.954 20.716 1.00 81.12 187 ARG A C 1
ATOM 1350 O O . ARG A 1 187 ? -19.541 -12.059 21.120 1.00 81.12 187 ARG A O 1
ATOM 1357 N N . GLY A 1 188 ? -18.927 -13.501 19.507 1.00 80.81 188 GLY A N 1
ATOM 1358 C CA . GLY A 1 188 ? -19.927 -13.096 18.524 1.00 80.81 188 GLY A CA 1
ATOM 1359 C C . GLY A 1 188 ? -19.570 -11.820 17.763 1.00 80.81 188 GLY A C 1
ATOM 1360 O O . GLY A 1 188 ? -20.449 -11.245 17.129 1.00 80.81 188 GLY A O 1
ATOM 1361 N N . SER A 1 189 ? -18.312 -11.366 17.818 1.00 83.62 189 SER A N 1
ATOM 1362 C CA . SER A 1 189 ? -17.852 -10.241 17.003 1.00 83.62 189 SER A CA 1
ATOM 1363 C C . SER A 1 189 ? -17.893 -10.594 15.517 1.00 83.62 189 SER A C 1
ATOM 1365 O O . SER A 1 189 ? -17.375 -11.632 15.101 1.00 83.62 189 SER A O 1
ATOM 1367 N N . ASP A 1 190 ? -18.441 -9.689 14.709 1.00 85.19 190 ASP A N 1
ATOM 1368 C CA . ASP A 1 190 ? -18.402 -9.799 13.255 1.00 85.19 190 ASP A CA 1
ATOM 1369 C C . ASP A 1 190 ? -17.022 -9.373 12.722 1.00 85.19 190 ASP A C 1
ATOM 1371 O O . ASP A 1 190 ? -16.674 -8.192 12.687 1.00 85.19 190 ASP A O 1
ATOM 1375 N N . LEU A 1 191 ? -16.217 -10.360 12.318 1.00 88.56 191 LEU A N 1
ATOM 1376 C CA . LEU A 1 191 ? -14.874 -10.156 11.763 1.00 88.56 191 LEU A CA 1
ATOM 1377 C C . LEU A 1 191 ? -14.882 -9.791 10.269 1.00 88.56 191 LEU A C 1
ATOM 1379 O O . LEU A 1 191 ? -13.817 -9.731 9.651 1.00 88.56 191 LEU A O 1
ATOM 1383 N N . SER A 1 192 ? -16.059 -9.575 9.676 1.00 87.19 192 SER A N 1
ATOM 1384 C CA . SER A 1 192 ? -16.193 -9.089 8.301 1.00 87.19 192 SER A CA 1
ATOM 1385 C C . SER A 1 192 ? -16.252 -7.563 8.204 1.00 87.19 192 SER A C 1
ATOM 1387 O O . SER A 1 192 ? -16.075 -7.021 7.113 1.00 87.19 192 SER A O 1
ATOM 1389 N N . LEU A 1 193 ? -16.454 -6.876 9.332 1.00 87.12 193 LEU A N 1
ATOM 1390 C CA . LEU A 1 193 ? -16.615 -5.429 9.373 1.00 87.12 193 LEU A CA 1
ATOM 1391 C C . LEU A 1 193 ? -15.331 -4.681 9.007 1.00 87.12 193 LEU A C 1
ATOM 1393 O O . LEU A 1 193 ? -14.212 -5.107 9.305 1.00 87.12 193 LEU A O 1
ATOM 1397 N N . GLU A 1 194 ? -15.531 -3.522 8.394 1.00 88.88 194 GLU A N 1
ATOM 1398 C CA . GLU A 1 194 ? -14.476 -2.602 7.992 1.00 88.88 194 GLU A CA 1
ATOM 1399 C C . GLU A 1 194 ? -14.124 -1.636 9.128 1.00 88.88 194 GLU A C 1
ATOM 1401 O O . GLU A 1 194 ? -14.990 -1.168 9.872 1.00 88.88 194 GLU A O 1
ATOM 1406 N N . ASP A 1 195 ? -12.839 -1.322 9.263 1.00 83.44 195 ASP A N 1
ATOM 1407 C CA . ASP A 1 195 ? -12.379 -0.230 10.109 1.00 83.44 195 ASP A CA 1
ATOM 1408 C C . ASP A 1 195 ? -12.599 1.146 9.448 1.00 83.44 195 ASP A C 1
ATOM 1410 O O . ASP A 1 195 ? -13.166 1.286 8.364 1.00 83.44 195 ASP A O 1
ATOM 1414 N N . PHE A 1 196 ? -12.137 2.207 10.109 1.00 79.00 196 PHE A N 1
ATOM 1415 C CA . PHE A 1 196 ? -12.286 3.580 9.622 1.00 79.00 196 PHE A CA 1
ATOM 1416 C C . PHE A 1 196 ? -11.514 3.877 8.321 1.00 79.00 196 PHE A C 1
ATOM 1418 O O . PHE A 1 196 ? -11.725 4.939 7.734 1.00 79.00 196 PHE A O 1
ATOM 1425 N N . GLN A 1 197 ? -10.638 2.973 7.869 1.00 76.62 197 GLN A N 1
ATOM 1426 C CA . GLN A 1 197 ? -9.930 3.033 6.585 1.00 76.62 197 GLN A CA 1
ATOM 1427 C C . GLN A 1 197 ? -10.596 2.151 5.513 1.00 76.62 197 GLN A C 1
ATOM 1429 O O . GLN A 1 197 ? -10.044 1.974 4.425 1.00 76.62 197 GLN A O 1
ATOM 1434 N N . GLY A 1 198 ? -11.770 1.578 5.799 1.00 85.12 198 GLY A N 1
ATOM 1435 C CA . GLY A 1 198 ? -12.420 0.600 4.925 1.00 85.12 198 GLY A CA 1
ATOM 1436 C C . GLY A 1 198 ? -11.716 -0.761 4.919 1.00 85.12 198 GLY A C 1
ATOM 1437 O O . GLY A 1 198 ? -12.031 -1.612 4.094 1.00 85.12 198 GLY A O 1
ATOM 1438 N N . GLN A 1 199 ? -10.724 -0.993 5.788 1.00 90.31 199 GLN A N 1
ATOM 1439 C CA . GLN A 1 199 ? -10.006 -2.263 5.805 1.00 90.31 199 GLN A CA 1
ATOM 1440 C C . GLN A 1 199 ? -10.769 -3.276 6.641 1.00 90.31 199 GLN A C 1
ATOM 1442 O O . GLN A 1 199 ? -11.114 -3.029 7.792 1.00 90.31 199 GLN A O 1
ATOM 1447 N N . THR A 1 200 ? -10.972 -4.459 6.075 1.00 95.31 200 THR A N 1
ATOM 1448 C CA . THR A 1 200 ? -11.388 -5.635 6.846 1.00 95.31 200 THR A CA 1
ATOM 1449 C C . THR A 1 200 ? -10.166 -6.322 7.468 1.00 95.31 200 THR A C 1
ATOM 1451 O O . THR A 1 200 ? -9.052 -6.214 6.936 1.00 95.31 200 THR A O 1
ATOM 1454 N N . PRO A 1 201 ? -10.339 -7.137 8.523 1.00 95.75 201 PRO A N 1
ATOM 1455 C CA . PRO A 1 201 ? -9.253 -7.946 9.078 1.00 95.75 201 PRO A CA 1
ATOM 1456 C C . PRO A 1 201 ? -8.559 -8.827 8.028 1.00 95.75 201 PRO A C 1
ATOM 1458 O O . PRO A 1 201 ? -7.357 -9.084 8.122 1.00 95.75 201 PRO A O 1
ATOM 1461 N N . LEU A 1 202 ? -9.283 -9.251 6.982 1.00 97.94 202 LEU A N 1
ATOM 1462 C CA . LEU A 1 202 ? -8.716 -10.033 5.884 1.00 97.94 202 LEU A CA 1
ATOM 1463 C C . LEU A 1 202 ? -7.695 -9.224 5.068 1.00 97.94 202 LEU A C 1
ATOM 1465 O O . LEU A 1 202 ? -6.657 -9.778 4.709 1.00 97.94 202 LEU A O 1
ATOM 1469 N N . HIS A 1 203 ? -7.922 -7.922 4.844 1.00 97.62 203 HIS A N 1
ATOM 1470 C CA . HIS A 1 203 ? -6.926 -7.033 4.227 1.00 97.62 203 HIS A CA 1
ATOM 1471 C C . HIS A 1 203 ? -5.643 -6.990 5.059 1.00 97.62 203 HIS A C 1
ATOM 1473 O O . HIS A 1 203 ? -4.546 -7.162 4.524 1.00 97.62 203 HIS A O 1
ATOM 1479 N N . ALA A 1 204 ? -5.780 -6.804 6.374 1.00 95.31 204 ALA A N 1
ATOM 1480 C CA . ALA A 1 204 ? -4.654 -6.700 7.294 1.00 95.31 204 ALA A CA 1
ATOM 1481 C C . ALA A 1 204 ? -3.823 -7.997 7.355 1.00 95.31 204 ALA A C 1
ATOM 1483 O O . ALA A 1 204 ? -2.597 -7.950 7.221 1.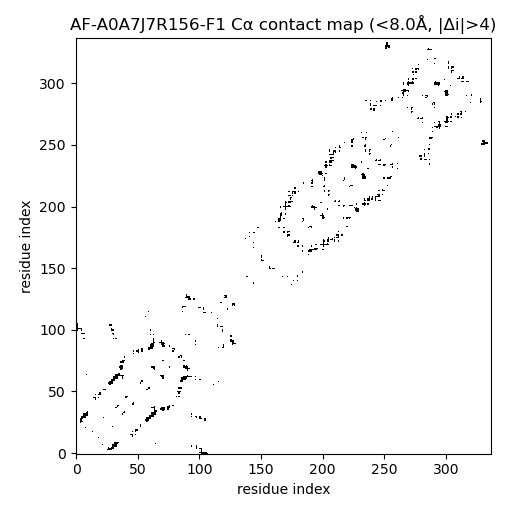00 95.31 204 ALA A O 1
ATOM 1484 N N . ALA A 1 205 ? -4.480 -9.157 7.482 1.00 97.56 205 ALA A N 1
ATOM 1485 C CA . ALA A 1 205 ? -3.809 -10.459 7.477 1.00 97.56 205 ALA A CA 1
ATOM 1486 C C . ALA A 1 205 ? -3.131 -10.756 6.130 1.00 97.56 205 ALA A C 1
ATOM 1488 O O . ALA A 1 205 ? -2.000 -11.248 6.102 1.00 97.56 205 ALA A O 1
ATOM 1489 N N . ALA A 1 206 ? -3.796 -10.436 5.015 1.00 97.94 206 ALA A N 1
ATOM 1490 C CA . ALA A 1 206 ? -3.270 -10.646 3.671 1.00 97.94 206 ALA A CA 1
ATOM 1491 C C . ALA A 1 206 ? -2.043 -9.767 3.386 1.00 97.94 206 ALA A C 1
ATOM 1493 O O . ALA A 1 206 ? -1.035 -10.272 2.892 1.00 97.94 206 ALA A O 1
ATOM 1494 N N . ARG A 1 207 ? -2.085 -8.486 3.783 1.00 96.56 207 ARG A N 1
ATOM 1495 C CA . ARG A 1 207 ? -0.978 -7.520 3.650 1.00 96.56 207 ARG A CA 1
ATOM 1496 C C . ARG A 1 207 ? 0.296 -7.962 4.365 1.00 96.56 207 ARG A C 1
ATOM 1498 O O . ARG A 1 207 ? 1.380 -7.613 3.916 1.00 96.56 207 ARG A O 1
ATOM 1505 N N . ARG A 1 208 ? 0.168 -8.679 5.485 1.00 94.94 208 ARG A N 1
ATOM 1506 C CA . ARG A 1 208 ? 1.300 -9.173 6.291 1.00 94.94 208 ARG A CA 1
ATOM 1507 C C . ARG A 1 208 ? 1.614 -10.651 6.054 1.00 94.94 208 ARG A C 1
ATOM 1509 O O . ARG A 1 208 ? 2.562 -11.182 6.627 1.00 94.94 208 ARG A O 1
ATOM 1516 N N . GLY A 1 209 ? 0.825 -11.325 5.218 1.00 95.00 209 GLY A N 1
ATOM 1517 C CA . GLY A 1 209 ? 1.034 -12.723 4.854 1.00 95.00 209 GLY A CA 1
ATOM 1518 C C . GLY A 1 209 ? 0.761 -13.722 5.975 1.00 95.00 209 GLY A C 1
ATOM 1519 O O . GLY A 1 209 ? 1.285 -14.836 5.933 1.00 95.00 209 GLY A O 1
ATOM 1520 N N . HIS A 1 210 ? -0.045 -13.361 6.976 1.00 97.31 210 HIS A N 1
ATOM 1521 C CA . HIS A 1 210 ? -0.374 -14.234 8.103 1.00 97.31 210 HIS A CA 1
ATOM 1522 C C . HIS A 1 210 ? -1.385 -15.309 7.688 1.00 97.31 210 HIS A C 1
ATOM 1524 O O . HIS A 1 210 ? -2.584 -15.191 7.924 1.00 97.31 210 HIS A O 1
ATOM 1530 N N . THR A 1 211 ? -0.895 -16.382 7.063 1.00 97.00 211 THR A N 1
ATOM 1531 C CA . THR A 1 211 ? -1.710 -17.453 6.459 1.00 97.00 211 THR A CA 1
ATOM 1532 C C . THR A 1 211 ? -2.717 -18.081 7.416 1.00 97.00 211 THR A C 1
ATOM 1534 O O . THR A 1 211 ? -3.859 -18.301 7.035 1.00 97.00 211 THR A O 1
ATOM 1537 N N . ALA A 1 212 ? -2.336 -18.328 8.670 1.00 96.62 212 ALA A N 1
ATOM 1538 C CA . ALA A 1 212 ? -3.256 -18.877 9.661 1.00 96.62 212 ALA A CA 1
ATOM 1539 C C . ALA A 1 212 ? -4.405 -17.906 9.987 1.00 96.62 212 ALA A C 1
ATOM 1541 O O . ALA A 1 212 ? -5.548 -18.341 10.126 1.00 96.62 212 ALA A O 1
ATOM 1542 N N . ALA A 1 213 ? -4.119 -16.600 10.066 1.00 96.75 213 ALA A N 1
ATOM 1543 C CA . ALA A 1 213 ? -5.139 -15.578 10.286 1.00 96.75 213 ALA A CA 1
ATOM 1544 C C . ALA A 1 213 ? -6.049 -15.451 9.057 1.00 96.75 213 ALA A C 1
ATOM 1546 O O . ALA A 1 213 ? -7.264 -15.416 9.212 1.00 96.75 213 ALA A O 1
ATOM 1547 N N . VAL A 1 214 ? -5.483 -15.491 7.843 1.00 98.00 214 VAL A N 1
ATOM 1548 C CA . VAL A 1 214 ? -6.251 -15.556 6.587 1.00 98.00 214 VAL A CA 1
ATOM 1549 C C . VAL A 1 214 ? -7.207 -16.752 6.604 1.00 98.00 214 VAL A C 1
ATOM 1551 O O . VAL A 1 214 ? -8.406 -16.567 6.432 1.00 98.00 214 VAL A O 1
ATOM 1554 N N . SER A 1 215 ? -6.721 -17.963 6.890 1.00 97.19 215 SER A N 1
ATOM 1555 C CA . SER A 1 215 ? -7.565 -19.165 6.957 1.00 97.19 215 SER A CA 1
ATOM 1556 C C . SER A 1 215 ? -8.680 -19.061 7.998 1.00 97.19 215 SER A C 1
ATOM 1558 O O . SER A 1 215 ? -9.799 -19.505 7.743 1.00 97.19 215 SER A O 1
ATOM 1560 N N . LEU A 1 216 ? -8.392 -18.495 9.173 1.00 95.38 216 LEU A N 1
ATOM 1561 C CA . LEU A 1 216 ? -9.397 -18.279 10.212 1.00 95.38 216 LEU A CA 1
ATOM 1562 C C . LEU A 1 216 ? -10.478 -17.308 9.736 1.00 95.38 216 LEU A C 1
ATOM 1564 O O . LEU A 1 216 ? -11.659 -17.620 9.833 1.00 95.38 216 LEU A O 1
ATOM 1568 N N . LEU A 1 217 ? -10.079 -16.160 9.193 1.00 96.31 217 LEU A N 1
ATOM 1569 C CA . LEU A 1 217 ? -11.002 -15.117 8.751 1.00 96.31 217 LEU A CA 1
ATOM 1570 C C . LEU A 1 217 ? -11.893 -15.596 7.600 1.00 96.31 217 LEU A C 1
ATOM 1572 O O . LEU A 1 217 ? -13.094 -15.338 7.611 1.00 96.31 217 LEU A O 1
ATOM 1576 N N . LEU A 1 218 ? -11.338 -16.368 6.662 1.00 95.31 218 LEU A N 1
ATOM 1577 C CA . LEU A 1 218 ? -12.108 -17.014 5.596 1.00 95.31 218 LEU A CA 1
ATOM 1578 C C . LEU A 1 218 ? -13.148 -17.994 6.156 1.00 95.31 218 LEU A C 1
ATOM 1580 O O . LEU A 1 218 ? -14.302 -17.969 5.740 1.00 95.31 218 LEU A O 1
ATOM 1584 N N . ARG A 1 219 ? -12.781 -18.808 7.155 1.00 92.62 219 ARG A N 1
ATOM 1585 C CA . ARG A 1 219 ? -13.728 -19.699 7.852 1.00 92.62 219 ARG A CA 1
ATOM 1586 C C . ARG A 1 219 ? -14.806 -18.947 8.631 1.00 92.62 219 ARG A C 1
ATOM 1588 O O . ARG A 1 219 ? -15.894 -19.481 8.815 1.00 92.62 219 ARG A O 1
ATOM 1595 N N . CYS A 1 220 ? -14.509 -17.737 9.096 1.00 89.69 220 CYS A N 1
ATOM 1596 C CA . CYS A 1 220 ? -15.475 -16.845 9.736 1.00 89.69 220 CYS A CA 1
ATOM 1597 C C . CYS A 1 220 ? -16.374 -16.104 8.728 1.00 89.69 220 CYS A C 1
ATOM 1599 O O . CYS A 1 220 ? -17.175 -15.276 9.147 1.00 89.69 220 CYS A O 1
ATOM 1601 N N . GLY A 1 221 ? -16.266 -16.390 7.424 1.00 89.25 221 GLY A N 1
ATOM 1602 C CA . GLY A 1 221 ? -17.120 -15.798 6.394 1.00 89.25 221 GLY A CA 1
ATOM 1603 C C . GLY A 1 221 ? -16.688 -14.403 5.939 1.00 89.25 221 GLY A C 1
ATOM 1604 O O . GLY A 1 221 ? -17.508 -13.669 5.392 1.00 89.25 221 GLY A O 1
ATOM 1605 N N . ALA A 1 222 ? -15.425 -14.016 6.152 1.00 93.06 222 ALA A N 1
ATOM 1606 C CA . ALA A 1 222 ? -14.917 -12.740 5.657 1.00 93.06 222 ALA A CA 1
ATOM 1607 C C . ALA A 1 222 ? -15.061 -12.636 4.127 1.00 93.06 222 ALA A C 1
ATOM 1609 O O . ALA A 1 222 ? -14.717 -13.564 3.391 1.00 93.06 222 ALA A O 1
ATOM 1610 N N . ALA A 1 223 ? -15.528 -11.483 3.646 1.00 93.31 223 ALA A N 1
ATOM 1611 C CA . ALA A 1 223 ? -15.689 -11.228 2.220 1.00 93.31 223 ALA A CA 1
ATOM 1612 C C . ALA A 1 223 ? -14.323 -11.192 1.508 1.00 93.31 223 ALA A C 1
ATOM 1614 O O . ALA A 1 223 ? -13.503 -10.302 1.741 1.00 93.31 223 ALA A O 1
ATOM 1615 N N . VAL A 1 224 ? -14.096 -12.163 0.621 1.00 95.25 224 VAL A N 1
ATOM 1616 C CA . VAL A 1 224 ? -12.821 -12.368 -0.095 1.00 95.25 224 VAL A CA 1
ATOM 1617 C C . VAL A 1 224 ? -12.451 -11.229 -1.044 1.00 95.25 224 VAL A C 1
ATOM 1619 O O . VAL A 1 224 ? -11.271 -10.912 -1.182 1.00 95.25 224 VAL A O 1
ATOM 1622 N N . ASP A 1 225 ? -13.457 -10.593 -1.647 1.00 93.06 225 ASP A N 1
ATOM 1623 C CA . ASP A 1 225 ? -13.304 -9.516 -2.634 1.00 93.06 225 ASP A CA 1
ATOM 1624 C C . ASP A 1 225 ? -13.657 -8.131 -2.063 1.00 93.06 225 ASP A C 1
ATOM 1626 O O . ASP A 1 225 ? -13.945 -7.200 -2.824 1.00 93.06 225 ASP A O 1
ATOM 1630 N N . ALA A 1 226 ? -13.647 -7.994 -0.728 1.00 92.94 226 ALA A N 1
ATOM 1631 C CA . ALA A 1 226 ? -13.818 -6.710 -0.051 1.00 92.94 226 ALA A CA 1
ATOM 1632 C C . ALA A 1 226 ? -12.821 -5.663 -0.577 1.00 92.94 226 ALA A C 1
ATOM 1634 O O . ALA A 1 226 ? -11.767 -6.008 -1.119 1.00 92.94 226 ALA A O 1
ATOM 1635 N N . ARG A 1 227 ? -13.178 -4.384 -0.444 1.00 92.56 227 ARG A N 1
ATOM 1636 C CA . ARG A 1 227 ? -12.418 -3.268 -1.010 1.00 92.56 227 ARG A CA 1
ATOM 1637 C C . ARG A 1 227 ? -12.183 -2.220 0.057 1.00 92.56 227 ARG A C 1
ATOM 1639 O O . ARG A 1 227 ? -13.147 -1.698 0.602 1.00 92.56 227 ARG A O 1
ATOM 1646 N N . ASP A 1 228 ? -10.919 -1.898 0.302 1.00 89.25 228 ASP A N 1
ATOM 1647 C CA . ASP A 1 228 ? -10.576 -0.768 1.161 1.00 89.25 228 ASP A CA 1
ATOM 1648 C C . ASP A 1 228 ? -10.892 0.585 0.495 1.00 89.25 228 ASP A C 1
ATOM 1650 O O . ASP A 1 228 ? -11.350 0.654 -0.651 1.00 89.25 228 ASP A O 1
ATOM 1654 N N . GLN A 1 229 ? -10.655 1.691 1.207 1.00 89.00 229 GLN A N 1
ATOM 1655 C CA . GLN A 1 229 ? -10.905 3.042 0.683 1.00 89.00 229 GLN A CA 1
ATOM 1656 C C . GLN A 1 229 ? -10.094 3.383 -0.579 1.00 89.00 229 GLN A C 1
ATOM 1658 O O . GLN A 1 229 ? -10.498 4.256 -1.350 1.00 89.00 229 GLN A O 1
ATOM 1663 N N . GLU A 1 230 ? -8.977 2.693 -0.822 1.00 85.94 230 GLU A N 1
ATOM 1664 C CA . GLU A 1 230 ? -8.174 2.827 -2.041 1.00 85.94 230 GLU A CA 1
ATOM 1665 C C . GLU A 1 230 ? -8.688 1.921 -3.179 1.00 85.94 230 GLU A C 1
ATOM 1667 O O . GLU A 1 230 ? -8.242 2.027 -4.326 1.00 85.94 230 GLU A O 1
ATOM 1672 N N . GLY A 1 231 ? -9.668 1.060 -2.894 1.00 89.94 231 GLY A N 1
ATOM 1673 C CA . GLY A 1 231 ? -10.234 0.083 -3.818 1.00 89.94 231 GLY A CA 1
ATOM 1674 C C . GLY A 1 231 ? -9.395 -1.190 -3.959 1.00 89.94 231 GLY A C 1
ATOM 1675 O O . GLY A 1 231 ? -9.611 -1.959 -4.904 1.00 89.94 231 GLY A O 1
ATOM 1676 N N . LEU A 1 232 ? -8.435 -1.422 -3.063 1.00 93.06 232 LEU A N 1
ATOM 1677 C CA . LEU A 1 232 ? -7.548 -2.580 -3.099 1.00 93.06 232 LEU A CA 1
ATOM 1678 C C . LEU A 1 232 ? -8.241 -3.790 -2.469 1.00 93.06 232 LEU A C 1
ATOM 1680 O O . LEU A 1 232 ? -8.907 -3.666 -1.447 1.00 93.06 232 LEU A O 1
ATOM 1684 N N . SER A 1 233 ? -8.072 -4.966 -3.075 1.00 97.00 233 SER A N 1
ATOM 1685 C CA . SER A 1 233 ? -8.511 -6.236 -2.485 1.00 97.00 233 SER A CA 1
ATOM 1686 C C . SER A 1 233 ? -7.476 -6.818 -1.515 1.00 97.00 233 SER A C 1
ATOM 1688 O O . SER A 1 233 ? -6.271 -6.561 -1.661 1.00 97.00 233 SER A O 1
ATOM 1690 N N . PRO A 1 234 ? -7.883 -7.720 -0.598 1.00 98.00 234 PRO A N 1
ATOM 1691 C CA . PRO A 1 234 ? -6.942 -8.527 0.174 1.00 98.00 234 PRO A CA 1
ATOM 1692 C C . PRO A 1 234 ? -5.955 -9.293 -0.721 1.00 98.00 234 PRO A C 1
ATOM 1694 O O . PRO A 1 234 ? -4.767 -9.374 -0.403 1.00 98.00 234 PRO A O 1
ATOM 1697 N N . LEU A 1 235 ? -6.417 -9.808 -1.870 1.00 98.44 235 LEU A N 1
ATOM 1698 C CA . LEU A 1 235 ? -5.574 -10.525 -2.830 1.00 98.44 235 LEU A CA 1
ATOM 1699 C C . LEU A 1 235 ? -4.455 -9.633 -3.376 1.00 98.44 235 LEU A C 1
ATOM 1701 O O . LEU A 1 235 ? -3.293 -10.039 -3.351 1.00 98.44 235 LEU A O 1
ATOM 1705 N N . LEU A 1 236 ? -4.768 -8.409 -3.811 1.00 97.62 236 LEU A N 1
ATOM 1706 C CA . LEU A 1 236 ? -3.750 -7.482 -4.305 1.00 97.62 236 LEU A CA 1
ATOM 1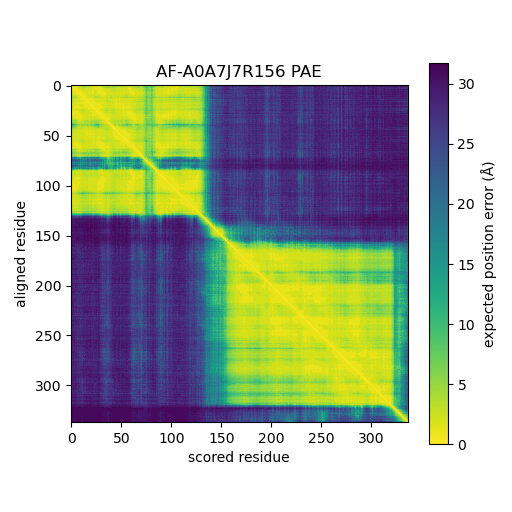707 C C . LEU A 1 236 ? -2.757 -7.077 -3.205 1.00 97.62 236 LEU A C 1
ATOM 1709 O O . LEU A 1 236 ? -1.560 -6.963 -3.476 1.00 97.62 236 LEU A O 1
ATOM 1713 N N . LEU A 1 237 ? -3.211 -6.899 -1.961 1.00 96.75 237 LEU A N 1
ATOM 1714 C CA . LEU A 1 237 ? -2.310 -6.624 -0.836 1.00 96.75 237 LEU A CA 1
ATOM 1715 C C . LEU A 1 237 ? -1.341 -7.790 -0.581 1.00 96.75 237 LEU A C 1
ATOM 1717 O O . LEU A 1 237 ? -0.148 -7.555 -0.380 1.00 96.75 237 LEU A O 1
ATOM 1721 N N . ALA A 1 238 ? -1.812 -9.039 -0.666 1.00 97.94 238 ALA A N 1
ATOM 1722 C CA . ALA A 1 238 ? -0.950 -10.217 -0.571 1.00 97.94 238 ALA A CA 1
ATOM 1723 C C . ALA A 1 238 ? 0.053 -10.308 -1.737 1.00 97.94 238 ALA A C 1
ATOM 1725 O O . ALA A 1 238 ? 1.205 -10.691 -1.517 1.00 97.94 238 ALA A O 1
ATOM 1726 N N . VAL A 1 239 ? -0.348 -9.918 -2.955 1.00 97.25 239 VAL A N 1
ATOM 1727 C CA . VAL A 1 239 ? 0.537 -9.842 -4.135 1.00 97.25 239 VAL A CA 1
ATOM 1728 C C . VAL A 1 239 ? 1.632 -8.798 -3.940 1.00 97.25 239 VAL A C 1
ATOM 1730 O O . VAL A 1 239 ? 2.810 -9.122 -4.094 1.00 97.25 239 VAL A O 1
ATOM 1733 N N . LYS A 1 240 ? 1.274 -7.574 -3.531 1.00 94.56 240 LYS A N 1
ATOM 1734 C CA . LYS A 1 240 ? 2.239 -6.496 -3.249 1.00 94.56 240 LYS A CA 1
ATOM 1735 C C . LYS A 1 240 ? 3.236 -6.892 -2.150 1.00 94.56 240 LYS A C 1
ATOM 1737 O O . LYS A 1 240 ? 4.410 -6.545 -2.247 1.00 94.56 240 LYS A O 1
ATOM 1742 N N . GLY A 1 241 ? 2.788 -7.659 -1.152 1.00 90.62 241 GLY A N 1
ATOM 1743 C CA . GLY A 1 241 ? 3.632 -8.227 -0.091 1.00 90.62 241 GLY A CA 1
ATOM 1744 C C . GLY A 1 241 ? 4.382 -9.518 -0.462 1.00 90.62 241 GLY A C 1
ATOM 1745 O O . GLY A 1 241 ? 5.165 -10.019 0.342 1.00 90.62 241 GLY A O 1
ATOM 1746 N N . ARG A 1 242 ? 4.176 -10.070 -1.669 1.00 95.69 242 ARG A N 1
ATOM 1747 C CA . ARG A 1 242 ? 4.749 -11.349 -2.147 1.00 95.69 242 ARG A CA 1
ATOM 1748 C C . ARG A 1 242 ? 4.417 -12.549 -1.248 1.00 95.69 242 ARG A C 1
ATOM 1750 O O . ARG A 1 242 ? 5.190 -13.500 -1.115 1.00 95.69 242 ARG A O 1
ATOM 1757 N N . HIS A 1 243 ? 3.249 -12.533 -0.616 1.00 97.19 243 HIS A N 1
ATOM 1758 C CA . HIS A 1 243 ? 2.849 -13.528 0.373 1.00 97.19 243 HIS A CA 1
ATOM 1759 C C . HIS A 1 243 ? 2.181 -14.747 -0.273 1.00 97.19 243 HIS A C 1
ATOM 1761 O O . HIS A 1 243 ? 0.969 -14.931 -0.187 1.00 97.19 243 HIS A O 1
ATOM 1767 N N . ARG A 1 244 ? 2.994 -15.621 -0.878 1.00 95.31 244 ARG A N 1
ATOM 1768 C CA . ARG A 1 244 ? 2.564 -16.823 -1.627 1.00 95.31 244 ARG A CA 1
ATOM 1769 C C . ARG A 1 244 ? 1.479 -17.662 -0.945 1.00 95.31 244 ARG A C 1
ATOM 1771 O O . ARG A 1 244 ? 0.517 -18.088 -1.580 1.00 95.31 244 ARG A O 1
ATOM 1778 N N . GLY A 1 245 ? 1.633 -17.913 0.356 1.00 95.94 245 GLY A N 1
ATOM 1779 C CA . GLY A 1 245 ? 0.660 -18.697 1.118 1.00 95.94 245 GLY A CA 1
ATOM 1780 C C . GLY A 1 245 ? -0.696 -17.997 1.236 1.00 95.94 245 GLY A C 1
ATOM 1781 O O . GLY A 1 245 ? -1.728 -18.635 1.064 1.00 95.94 245 GLY A O 1
ATOM 1782 N N . ALA A 1 246 ? -0.700 -16.683 1.474 1.00 97.69 246 ALA A N 1
ATOM 1783 C CA . ALA A 1 246 ? -1.929 -15.899 1.569 1.00 97.69 246 ALA A CA 1
ATOM 1784 C C . ALA A 1 246 ? -2.617 -15.772 0.203 1.00 97.69 246 ALA A C 1
ATOM 1786 O O . ALA A 1 246 ? -3.824 -15.970 0.121 1.00 97.69 246 ALA A O 1
ATOM 1787 N N . ILE A 1 247 ? -1.853 -15.534 -0.871 1.00 98.38 247 ILE A N 1
ATOM 1788 C CA . ILE A 1 247 ? -2.369 -15.519 -2.250 1.00 98.38 247 ILE A CA 1
ATOM 1789 C C . ILE A 1 247 ? -3.047 -16.855 -2.570 1.00 98.38 247 ILE A C 1
ATOM 1791 O O . ILE A 1 247 ? -4.177 -16.868 -3.046 1.00 98.38 247 ILE A O 1
ATOM 1795 N N . GLY A 1 248 ? -2.391 -17.978 -2.256 1.00 96.81 248 GLY A N 1
ATOM 1796 C CA . GLY A 1 248 ? -2.943 -19.315 -2.481 1.00 96.81 248 GLY A CA 1
ATOM 1797 C C . GLY A 1 248 ? -4.265 -19.542 -1.747 1.00 96.81 248 GLY A C 1
ATOM 1798 O O . GLY A 1 248 ? -5.227 -19.986 -2.364 1.00 96.81 248 GLY A O 1
ATOM 1799 N N . LEU A 1 249 ? -4.340 -19.183 -0.462 1.00 97.75 249 LEU A N 1
ATOM 1800 C CA . LEU A 1 249 ? -5.567 -19.308 0.334 1.00 97.75 249 LEU A CA 1
ATOM 1801 C C . LEU A 1 249 ? -6.702 -18.419 -0.188 1.00 97.75 249 LEU A C 1
ATOM 1803 O O . LEU A 1 249 ? -7.839 -18.871 -0.287 1.00 97.75 249 LEU A O 1
ATOM 1807 N N . LEU A 1 250 ? -6.401 -17.171 -0.552 1.00 97.81 250 LEU A N 1
ATOM 18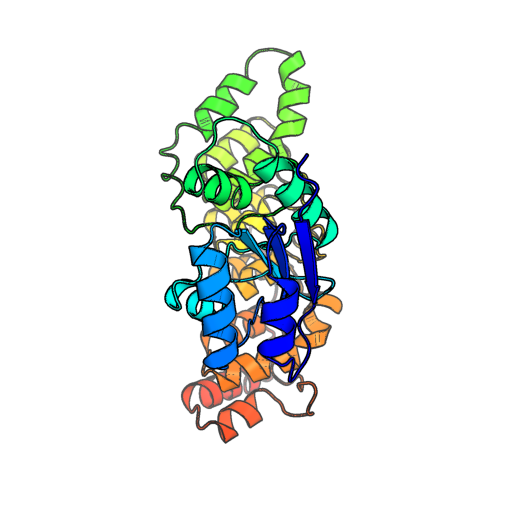08 C CA . LEU A 1 250 ? -7.392 -16.234 -1.087 1.00 97.81 250 LEU A CA 1
ATOM 1809 C C . LEU A 1 250 ? -7.925 -16.702 -2.446 1.00 97.81 250 LEU A C 1
ATOM 1811 O O . LEU A 1 250 ? -9.132 -16.684 -2.670 1.00 97.81 250 LEU A O 1
ATOM 1815 N N . ARG A 1 251 ? -7.047 -17.187 -3.331 1.00 97.31 251 ARG A N 1
ATOM 1816 C CA . ARG A 1 251 ? -7.433 -17.781 -4.621 1.00 97.31 251 ARG A CA 1
ATOM 1817 C C . ARG A 1 251 ? -8.254 -19.054 -4.441 1.00 97.31 251 ARG A C 1
ATOM 1819 O O . ARG A 1 251 ? -9.260 -19.214 -5.126 1.00 97.31 251 ARG A O 1
ATOM 1826 N N . ALA A 1 252 ? -7.873 -19.914 -3.493 1.00 95.38 252 ALA A N 1
ATOM 1827 C CA . ALA A 1 252 ? -8.641 -21.102 -3.119 1.00 95.38 252 ALA A CA 1
ATOM 1828 C C . ALA A 1 252 ? -10.063 -20.740 -2.654 1.00 95.38 252 ALA A C 1
ATOM 1830 O O . ALA A 1 252 ? -11.025 -21.415 -3.006 1.00 95.38 252 ALA A O 1
ATOM 1831 N N . ALA A 1 253 ? -10.203 -19.623 -1.936 1.00 94.38 253 ALA A N 1
ATOM 1832 C CA . ALA A 1 253 ? -11.486 -19.079 -1.500 1.00 94.38 253 ALA A CA 1
ATOM 1833 C C . ALA A 1 253 ? -12.240 -18.274 -2.583 1.00 94.38 253 ALA A C 1
ATOM 1835 O O . ALA A 1 253 ? -13.296 -17.715 -2.299 1.00 94.38 253 ALA A O 1
ATOM 1836 N N . GLY A 1 254 ? -11.728 -18.219 -3.818 1.00 94.44 254 GLY A N 1
ATOM 1837 C CA . GLY A 1 254 ? -12.398 -17.594 -4.962 1.00 94.44 254 GLY A CA 1
ATOM 1838 C C . GLY A 1 254 ? -12.031 -16.134 -5.239 1.00 94.44 254 GLY A C 1
ATOM 1839 O O . GLY A 1 254 ? -12.603 -15.557 -6.159 1.00 94.44 254 GLY A O 1
ATOM 1840 N N . ALA A 1 255 ? -11.074 -15.544 -4.513 1.00 96.25 255 ALA A N 1
ATOM 1841 C CA . ALA A 1 255 ? -10.683 -14.151 -4.723 1.00 96.25 255 ALA A CA 1
ATOM 1842 C C . ALA A 1 255 ? -10.136 -13.908 -6.141 1.00 96.25 255 ALA A C 1
ATOM 1844 O O . ALA A 1 255 ? -9.351 -14.704 -6.685 1.00 96.25 255 ALA A O 1
ATOM 1845 N N . CYS A 1 256 ? -10.492 -12.768 -6.730 1.00 95.19 256 CYS A N 1
ATOM 1846 C CA . CYS A 1 256 ? -10.022 -12.384 -8.058 1.00 95.19 256 CYS A CA 1
ATOM 1847 C C . CYS A 1 256 ? -9.562 -10.925 -8.127 1.00 95.19 256 CYS A C 1
ATOM 1849 O O . CYS A 1 256 ? -10.095 -10.033 -7.467 1.00 95.19 256 CYS A O 1
ATOM 1851 N N . LEU A 1 257 ? -8.541 -10.682 -8.953 1.00 95.12 257 LEU A N 1
ATOM 1852 C CA . LEU A 1 257 ? -8.108 -9.325 -9.264 1.00 95.12 257 LEU A CA 1
ATOM 1853 C C . LEU A 1 257 ? -9.144 -8.676 -10.182 1.00 95.12 257 LEU A C 1
ATOM 1855 O O . LEU A 1 257 ? -9.559 -9.253 -11.188 1.00 95.12 257 LEU A O 1
ATOM 1859 N N . SER A 1 258 ? -9.564 -7.469 -9.826 1.00 93.69 258 SER A N 1
ATOM 1860 C CA . SER A 1 258 ? -10.489 -6.679 -10.634 1.00 93.69 258 SER A CA 1
ATOM 1861 C C . SER A 1 258 ? -9.790 -6.079 -11.856 1.00 93.69 258 SER A C 1
ATOM 1863 O O . SER A 1 258 ? -8.571 -5.917 -11.879 1.00 93.69 258 SER A O 1
ATOM 1865 N N . ALA A 1 259 ? -10.570 -5.655 -12.855 1.00 90.88 259 ALA A N 1
ATOM 1866 C CA . ALA A 1 259 ? -10.033 -4.967 -14.031 1.00 90.88 259 ALA A CA 1
ATOM 1867 C C . ALA A 1 259 ? -9.215 -3.713 -13.664 1.00 90.88 259 ALA A C 1
ATOM 1869 O O . ALA A 1 259 ? -8.192 -3.452 -14.285 1.00 90.88 259 ALA A O 1
ATOM 1870 N N . ARG A 1 260 ? -9.625 -2.979 -12.618 1.00 91.38 260 ARG A N 1
ATOM 1871 C CA . ARG A 1 260 ? -8.911 -1.791 -12.123 1.00 91.38 260 ARG A CA 1
ATOM 1872 C C . ARG A 1 260 ? -7.550 -2.138 -11.517 1.00 91.38 260 ARG A C 1
ATOM 1874 O O . ARG A 1 260 ? -6.592 -1.403 -11.697 1.00 91.38 260 ARG A O 1
ATOM 1881 N N . GLU A 1 261 ? -7.447 -3.263 -10.816 1.00 92.62 261 GLU A N 1
ATOM 1882 C CA . GLU A 1 261 ? -6.171 -3.730 -10.252 1.00 92.62 261 GLU A CA 1
ATOM 1883 C C . GLU A 1 261 ? -5.211 -4.260 -11.326 1.00 92.62 261 GLU A C 1
ATOM 1885 O O . GLU A 1 261 ? -4.008 -4.346 -11.084 1.00 92.62 261 GLU A O 1
ATOM 1890 N N . LEU A 1 262 ? -5.741 -4.606 -12.504 1.00 92.25 262 LEU A N 1
ATOM 1891 C CA . LEU A 1 262 ? -4.996 -5.119 -13.652 1.00 92.25 262 LEU A CA 1
ATOM 1892 C C . LEU A 1 262 ? -4.688 -4.052 -14.718 1.00 92.25 262 LEU A C 1
ATOM 1894 O O . LEU A 1 262 ? -3.978 -4.358 -15.675 1.00 92.25 262 LEU A O 1
ATOM 1898 N N . GLU A 1 263 ? -5.186 -2.819 -14.573 1.00 87.94 263 GLU A N 1
ATOM 1899 C CA . GLU A 1 263 ? -5.078 -1.762 -15.596 1.00 87.94 263 GLU A CA 1
ATOM 1900 C C . GLU A 1 263 ? -3.618 -1.515 -16.023 1.00 87.94 263 GLU A C 1
ATOM 1902 O O . GLU A 1 263 ? -3.318 -1.497 -17.216 1.00 87.94 263 GLU A O 1
ATOM 1907 N N . ASP A 1 264 ? -2.694 -1.482 -15.056 1.00 89.19 264 ASP A N 1
ATOM 1908 C CA . ASP A 1 264 ? -1.262 -1.235 -15.278 1.00 89.19 264 ASP A CA 1
ATOM 1909 C C . ASP A 1 264 ? -0.364 -2.460 -15.026 1.00 89.19 264 ASP A C 1
ATOM 1911 O O . ASP A 1 264 ? 0.865 -2.334 -14.930 1.00 89.19 264 ASP A O 1
ATOM 1915 N N . VAL A 1 265 ? -0.940 -3.665 -14.928 1.00 94.19 265 VAL A N 1
ATOM 1916 C CA . VAL A 1 265 ? -0.169 -4.858 -14.536 1.00 94.19 265 VAL A CA 1
ATOM 1917 C C . VAL A 1 265 ? 0.961 -5.159 -15.520 1.00 94.19 265 VAL A C 1
ATOM 1919 O O . VAL A 1 265 ? 2.057 -5.490 -15.087 1.00 94.19 265 VAL A O 1
ATOM 1922 N N . GLY A 1 266 ? 0.771 -4.946 -16.827 1.00 92.38 266 GLY A N 1
ATOM 1923 C CA . GLY A 1 266 ? 1.832 -5.149 -17.823 1.00 92.38 266 GLY A CA 1
ATOM 1924 C C . GLY A 1 266 ? 3.076 -4.289 -17.563 1.00 92.38 266 GLY A C 1
ATOM 1925 O O . GLY A 1 266 ? 4.206 -4.776 -17.624 1.00 92.38 266 GLY A O 1
ATOM 1926 N N . THR A 1 267 ? 2.884 -3.023 -17.181 1.00 94.44 267 THR A N 1
ATOM 1927 C CA . THR A 1 267 ? 3.987 -2.114 -16.824 1.00 94.44 267 THR A CA 1
ATOM 1928 C C . THR A 1 267 ? 4.697 -2.583 -15.556 1.00 94.44 267 THR A C 1
ATOM 1930 O O . THR A 1 267 ? 5.930 -2.586 -15.496 1.00 94.44 267 THR A O 1
ATOM 1933 N N . GLU A 1 268 ? 3.936 -3.028 -14.557 1.00 94.12 268 GLU A N 1
ATOM 1934 C CA . GLU A 1 268 ? 4.484 -3.570 -13.315 1.00 94.12 268 GLU A CA 1
ATOM 1935 C C . GLU A 1 268 ? 5.273 -4.868 -13.554 1.00 94.12 268 GLU A C 1
ATOM 1937 O O . GLU A 1 268 ? 6.398 -5.005 -13.075 1.00 94.12 268 GLU A O 1
ATOM 1942 N N . LEU A 1 269 ? 4.755 -5.790 -14.367 1.00 96.38 269 LEU A N 1
ATOM 1943 C CA . LEU A 1 269 ? 5.440 -7.028 -14.744 1.00 96.38 269 LEU A CA 1
ATOM 1944 C C . LEU A 1 269 ? 6.758 -6.745 -15.482 1.00 96.38 269 LEU A C 1
ATOM 1946 O O . LEU A 1 269 ? 7.787 -7.340 -15.155 1.00 96.38 269 LEU A O 1
ATOM 1950 N N . CYS A 1 270 ? 6.768 -5.792 -16.420 1.00 94.12 270 CYS A N 1
ATOM 1951 C CA . CYS A 1 270 ? 7.992 -5.330 -17.081 1.00 94.12 270 CYS A CA 1
ATOM 1952 C C . CYS A 1 270 ? 9.006 -4.754 -16.083 1.00 94.12 270 CYS A C 1
ATOM 1954 O O . CYS A 1 270 ? 10.203 -5.050 -16.162 1.00 94.12 270 CYS A O 1
ATOM 1956 N N . ARG A 1 271 ? 8.546 -3.974 -15.098 1.00 95.25 271 ARG A N 1
ATOM 1957 C CA . ARG A 1 271 ? 9.403 -3.428 -14.038 1.00 95.25 271 ARG A CA 1
ATOM 1958 C C . ARG A 1 271 ? 10.018 -4.545 -13.192 1.00 95.25 271 ARG A C 1
ATOM 1960 O O . ARG A 1 271 ? 11.227 -4.518 -12.950 1.00 95.25 271 ARG A O 1
ATOM 1967 N N . LEU A 1 272 ? 9.224 -5.526 -12.766 1.00 95.69 272 LEU A N 1
ATOM 1968 C CA . LEU A 1 272 ? 9.687 -6.687 -11.998 1.00 95.69 272 LEU A CA 1
ATOM 1969 C C . LEU A 1 272 ? 10.721 -7.502 -12.787 1.00 95.69 272 LEU A C 1
ATOM 1971 O O . LEU A 1 272 ? 11.800 -7.799 -12.272 1.00 95.69 272 LEU A O 1
ATOM 1975 N N . ALA A 1 273 ? 10.445 -7.764 -14.066 1.00 94.69 273 ALA A N 1
ATOM 1976 C CA . ALA A 1 273 ? 11.357 -8.460 -14.966 1.00 94.69 273 ALA A CA 1
ATOM 1977 C C . ALA A 1 273 ? 12.696 -7.734 -15.147 1.00 94.69 273 ALA A C 1
ATOM 1979 O O . ALA A 1 273 ? 13.749 -8.372 -15.122 1.00 94.69 273 ALA A O 1
ATOM 1980 N N . SER A 1 274 ? 12.677 -6.401 -15.257 1.00 92.94 274 SER A N 1
ATOM 1981 C CA . SER A 1 274 ? 13.897 -5.589 -15.378 1.00 92.94 274 SER A CA 1
ATOM 1982 C C . SER A 1 274 ? 14.796 -5.679 -14.136 1.00 92.94 274 SER A C 1
ATOM 1984 O O . SER A 1 274 ? 16.017 -5.605 -14.239 1.00 92.94 274 SER A O 1
ATOM 1986 N N . ARG A 1 275 ? 14.191 -5.892 -12.959 1.00 94.31 275 ARG A N 1
ATOM 1987 C CA . ARG A 1 275 ? 14.857 -5.976 -11.650 1.00 94.31 275 ARG A CA 1
ATOM 1988 C C . ARG A 1 275 ? 15.202 -7.403 -11.218 1.00 94.31 275 ARG A C 1
ATOM 1990 O O . ARG A 1 275 ? 15.619 -7.581 -10.078 1.00 94.31 275 ARG A O 1
ATOM 1997 N N . ALA A 1 276 ? 15.008 -8.388 -12.096 1.00 93.50 276 ALA A N 1
ATOM 1998 C CA . ALA A 1 276 ? 15.163 -9.809 -11.789 1.00 93.50 276 ALA A CA 1
ATOM 1999 C C . ALA A 1 276 ? 14.283 -10.295 -10.609 1.00 93.50 276 ALA A C 1
ATOM 2001 O O . ALA A 1 276 ? 14.672 -11.182 -9.855 1.00 93.50 276 ALA A O 1
ATOM 2002 N N . ASP A 1 277 ? 13.092 -9.715 -10.427 1.00 93.81 277 ASP A N 1
ATOM 2003 C CA . ASP A 1 277 ? 12.192 -10.029 -9.309 1.00 93.81 277 ASP A CA 1
ATOM 2004 C C . ASP A 1 277 ? 11.267 -11.215 -9.632 1.00 93.81 277 ASP A C 1
ATOM 2006 O O . ASP A 1 277 ? 10.092 -11.056 -9.974 1.00 93.81 277 ASP A O 1
ATOM 2010 N N . SER A 1 278 ? 11.822 -12.424 -9.541 1.00 94.62 278 SER A N 1
ATOM 2011 C CA . SER A 1 278 ? 11.113 -13.691 -9.768 1.00 94.62 278 SER A CA 1
ATOM 2012 C C . SER A 1 278 ? 9.953 -13.909 -8.792 1.00 94.62 278 SER A C 1
ATOM 2014 O O . SER A 1 278 ? 8.888 -14.383 -9.185 1.00 94.62 278 SER A O 1
ATOM 2016 N N . GLU A 1 279 ? 10.129 -13.520 -7.529 1.00 93.38 279 GLU A N 1
ATOM 2017 C CA . GLU A 1 279 ? 9.113 -13.661 -6.485 1.00 93.38 279 GLU A CA 1
ATOM 2018 C C . GLU A 1 279 ? 7.890 -12.780 -6.745 1.00 93.38 279 GLU A C 1
ATOM 2020 O O . GLU A 1 279 ? 6.761 -13.257 -6.632 1.00 93.38 279 GLU A O 1
ATOM 2025 N N . GLY A 1 280 ? 8.098 -11.521 -7.143 1.00 94.75 280 GLY A N 1
ATOM 2026 C CA . GLY A 1 280 ? 7.005 -10.628 -7.526 1.00 94.75 280 GLY A CA 1
ATOM 2027 C C . GLY A 1 280 ? 6.241 -11.127 -8.755 1.00 94.75 280 GLY A C 1
ATOM 2028 O O . GLY A 1 280 ? 5.012 -11.142 -8.749 1.00 94.75 280 GLY A O 1
ATOM 2029 N N . LEU A 1 281 ? 6.952 -11.593 -9.788 1.00 96.25 281 LEU A N 1
ATOM 2030 C CA . LEU A 1 281 ? 6.327 -12.165 -10.988 1.00 96.25 281 LEU A CA 1
ATOM 2031 C C . LEU A 1 281 ? 5.498 -13.408 -10.661 1.00 96.25 281 LEU A C 1
ATOM 2033 O O . LEU A 1 281 ? 4.377 -13.558 -11.147 1.00 96.25 281 LEU A O 1
ATOM 2037 N N . TRP A 1 282 ? 6.025 -14.279 -9.801 1.00 95.69 282 TRP A N 1
ATOM 2038 C CA . TRP A 1 282 ? 5.303 -15.464 -9.363 1.00 95.69 282 TRP A CA 1
ATOM 2039 C C . TRP A 1 282 ? 4.058 -15.105 -8.545 1.00 95.69 282 TRP A C 1
ATOM 2041 O O . TRP A 1 282 ? 3.016 -15.723 -8.736 1.00 95.69 282 TRP A O 1
ATOM 2051 N N . ALA A 1 283 ? 4.128 -14.086 -7.681 1.00 96.44 283 ALA A N 1
ATOM 2052 C CA . ALA A 1 283 ? 2.977 -13.613 -6.912 1.00 96.44 283 ALA A CA 1
ATOM 2053 C C . ALA A 1 283 ? 1.836 -13.120 -7.822 1.00 96.44 283 ALA A C 1
ATOM 2055 O O . ALA A 1 283 ? 0.685 -13.515 -7.631 1.00 96.44 283 ALA A O 1
ATOM 2056 N N . TRP A 1 284 ? 2.153 -12.321 -8.845 1.00 96.69 284 TRP A N 1
ATOM 2057 C CA . TRP A 1 284 ? 1.171 -11.873 -9.839 1.00 96.69 284 TRP A CA 1
ATOM 2058 C C . TRP A 1 284 ? 0.571 -13.037 -10.634 1.00 96.69 284 TRP A C 1
ATOM 2060 O O . TRP A 1 284 ? -0.648 -13.113 -10.787 1.00 96.69 284 TRP A O 1
ATOM 2070 N N . TRP A 1 285 ? 1.403 -13.980 -11.083 1.00 96.25 285 TRP A N 1
ATOM 2071 C CA . TRP A 1 285 ? 0.937 -15.187 -11.770 1.00 96.25 285 TRP A CA 1
ATOM 2072 C C . TRP A 1 285 ? 0.008 -16.033 -10.897 1.00 96.25 285 TRP A C 1
ATOM 2074 O O . TRP A 1 285 ? -1.070 -16.432 -11.332 1.00 96.25 285 TRP A O 1
ATOM 2084 N N . GLN A 1 286 ? 0.396 -16.275 -9.644 1.00 95.56 286 GLN A N 1
ATOM 2085 C CA . GLN A 1 286 ? -0.388 -17.068 -8.703 1.00 95.56 286 GLN A CA 1
ATOM 2086 C C . GLN A 1 286 ? -1.748 -16.411 -8.415 1.00 95.56 286 GLN A C 1
ATOM 2088 O O . GLN A 1 286 ? -2.752 -17.108 -8.264 1.00 95.56 286 GLN A O 1
ATOM 2093 N N . ALA A 1 287 ? -1.803 -15.076 -8.393 1.00 95.44 287 ALA A N 1
ATOM 2094 C CA . ALA A 1 287 ? -3.046 -14.319 -8.269 1.00 95.44 287 ALA A CA 1
ATOM 2095 C C . ALA A 1 287 ? -3.914 -14.321 -9.544 1.00 95.44 287 ALA A C 1
ATOM 2097 O O . ALA A 1 287 ? -5.049 -13.845 -9.509 1.00 95.44 287 ALA A O 1
ATOM 2098 N N . GLY A 1 288 ? -3.419 -14.894 -10.645 1.00 93.81 288 GLY A N 1
ATOM 2099 C CA . GLY A 1 288 ? -4.144 -15.057 -11.903 1.00 93.81 288 GLY A CA 1
ATOM 2100 C C . GLY A 1 288 ? -3.918 -13.945 -12.928 1.00 93.81 288 GLY A C 1
ATOM 2101 O O . GLY A 1 288 ? -4.720 -13.832 -13.852 1.00 93.81 288 GLY A O 1
ATOM 2102 N N . ALA A 1 289 ? -2.873 -13.123 -12.786 1.00 94.31 289 ALA A N 1
ATOM 2103 C CA . ALA A 1 289 ? -2.536 -12.122 -13.796 1.00 94.31 289 ALA A CA 1
ATOM 2104 C C . ALA A 1 289 ? -1.919 -12.755 -15.054 1.00 94.31 289 ALA A C 1
ATOM 2106 O O . ALA A 1 289 ? -1.139 -13.709 -14.974 1.00 94.31 289 ALA A O 1
ATOM 2107 N N . ASP A 1 290 ? -2.231 -12.182 -16.218 1.00 93.12 290 ASP A N 1
ATOM 2108 C CA . ASP A 1 290 ? -1.617 -12.565 -17.487 1.00 93.12 290 ASP A CA 1
ATOM 2109 C C . ASP A 1 290 ? -0.201 -11.981 -17.595 1.00 93.12 290 ASP A C 1
ATOM 2111 O O . ASP A 1 290 ? -0.009 -10.787 -17.828 1.00 93.12 290 ASP A O 1
ATOM 2115 N N . LEU A 1 291 ? 0.812 -12.842 -17.459 1.00 92.88 291 LEU A N 1
ATOM 2116 C CA . LEU A 1 291 ? 2.219 -12.450 -17.583 1.00 92.88 291 LEU A CA 1
ATOM 2117 C C . LEU A 1 291 ? 2.608 -11.988 -18.999 1.00 92.88 291 LEU A C 1
ATOM 2119 O O . LEU A 1 291 ? 3.696 -11.444 -19.195 1.00 92.88 291 LEU A O 1
ATOM 2123 N N . GLY A 1 292 ? 1.763 -12.257 -19.997 1.00 92.19 292 GLY A N 1
ATOM 2124 C CA . GLY A 1 292 ? 1.930 -11.805 -21.373 1.00 92.19 292 GLY A CA 1
ATOM 2125 C C . GLY A 1 292 ? 1.465 -10.370 -21.617 1.00 92.19 292 GLY A C 1
ATOM 2126 O O . GLY A 1 292 ? 1.795 -9.822 -22.672 1.00 92.19 292 GLY A O 1
ATOM 2127 N N . GLN A 1 293 ? 0.746 -9.750 -20.671 1.00 91.81 293 GLN A N 1
ATOM 2128 C CA . GLN A 1 293 ? 0.211 -8.403 -20.848 1.00 91.81 293 GLN A CA 1
ATOM 2129 C C . GLN A 1 293 ? 1.349 -7.399 -21.104 1.00 91.81 293 GLN A C 1
ATOM 2131 O O . GLN A 1 293 ? 2.294 -7.318 -20.311 1.00 91.81 293 GLN A O 1
ATOM 2136 N N . PRO A 1 294 ? 1.294 -6.633 -22.209 1.00 92.19 294 PRO A N 1
ATOM 2137 C CA . PRO A 1 294 ? 2.335 -5.668 -22.521 1.00 92.19 294 PRO A CA 1
ATOM 2138 C C . PRO A 1 294 ? 2.263 -4.459 -21.583 1.00 92.19 294 PRO A C 1
ATOM 2140 O O . PRO A 1 294 ? 1.184 -4.042 -21.158 1.00 92.19 294 PRO A O 1
ATOM 2143 N N . GLY A 1 295 ? 3.423 -3.874 -21.290 1.00 90.06 295 GLY A N 1
ATOM 2144 C CA . GLY A 1 295 ? 3.515 -2.559 -20.663 1.00 90.06 295 GLY A CA 1
ATOM 2145 C C . GLY A 1 295 ? 3.144 -1.426 -21.625 1.00 90.06 295 GLY A C 1
ATOM 2146 O O . GLY A 1 295 ? 2.818 -1.647 -22.794 1.00 90.06 295 GLY A O 1
ATOM 2147 N N . TYR A 1 296 ? 3.241 -0.186 -21.142 1.00 88.44 296 TYR A N 1
ATOM 2148 C CA . TYR A 1 296 ? 2.903 1.017 -21.920 1.00 88.44 296 TYR A CA 1
ATOM 2149 C C . TYR A 1 296 ? 3.716 1.194 -23.220 1.00 88.44 296 TYR A C 1
ATOM 2151 O O . TYR A 1 296 ? 3.277 1.896 -24.129 1.00 88.44 296 TYR A O 1
ATOM 2159 N N . ASP A 1 297 ? 4.901 0.585 -23.320 1.00 86.75 297 ASP A N 1
ATOM 2160 C CA . ASP A 1 297 ? 5.783 0.623 -24.493 1.00 86.75 297 ASP A CA 1
ATOM 2161 C C . ASP A 1 297 ? 5.544 -0.547 -25.470 1.00 86.75 297 ASP A C 1
ATOM 2163 O O . ASP A 1 297 ? 6.276 -0.709 -26.448 1.00 86.75 297 ASP A O 1
ATOM 2167 N N . GLY A 1 298 ? 4.527 -1.375 -25.207 1.00 90.94 298 GLY A N 1
ATOM 2168 C CA . GLY A 1 298 ? 4.183 -2.547 -26.007 1.00 90.94 298 GLY A CA 1
ATOM 2169 C C . GLY A 1 298 ? 5.078 -3.765 -25.762 1.00 90.94 298 GLY A C 1
ATOM 2170 O O . GLY A 1 298 ? 4.872 -4.799 -26.399 1.00 90.94 298 GLY A O 1
ATOM 2171 N N . ARG A 1 299 ? 6.068 -3.685 -24.862 1.00 91.81 299 ARG A N 1
ATOM 2172 C CA . ARG A 1 299 ? 6.925 -4.827 -24.519 1.00 91.81 299 ARG A CA 1
ATOM 2173 C C . ARG A 1 299 ? 6.282 -5.672 -23.428 1.00 91.81 299 ARG A C 1
ATOM 2175 O O . ARG A 1 299 ? 5.679 -5.142 -22.501 1.00 91.81 299 ARG A O 1
ATOM 2182 N N . SER A 1 300 ? 6.445 -6.989 -23.523 1.00 95.25 300 SER A N 1
ATOM 2183 C CA . SER A 1 300 ? 6.089 -7.916 -22.448 1.00 95.25 300 SER A CA 1
ATOM 2184 C C . SER A 1 300 ? 7.234 -8.061 -21.445 1.00 95.25 300 SER A C 1
ATOM 2186 O O . SER A 1 300 ? 8.402 -7.805 -21.762 1.00 95.25 300 SER A O 1
ATOM 2188 N N . ALA A 1 301 ? 6.913 -8.555 -20.249 1.00 95.06 301 ALA A N 1
ATOM 2189 C CA . ALA A 1 301 ? 7.901 -8.840 -19.213 1.00 95.06 301 ALA A CA 1
ATOM 2190 C C . ALA A 1 301 ? 9.004 -9.800 -19.692 1.00 95.06 301 ALA A C 1
ATOM 2192 O O . ALA A 1 301 ? 10.168 -9.634 -19.328 1.00 95.06 301 ALA A O 1
ATOM 2193 N N . LEU A 1 302 ? 8.660 -10.756 -20.565 1.00 96.25 302 LEU A N 1
ATOM 2194 C CA . LEU A 1 302 ? 9.614 -11.696 -21.155 1.00 96.25 302 LEU A CA 1
ATOM 2195 C C . LEU A 1 302 ? 10.661 -10.976 -22.015 1.00 96.25 302 LEU A C 1
ATOM 2197 O O . LEU A 1 302 ? 11.854 -11.160 -21.793 1.00 96.25 302 LEU A O 1
ATOM 2201 N N . LEU A 1 303 ? 10.229 -10.095 -22.926 1.00 95.06 303 LEU A N 1
ATOM 2202 C CA . LEU A 1 303 ? 11.145 -9.326 -23.779 1.00 95.06 303 LEU A CA 1
ATOM 2203 C C . LEU A 1 303 ? 12.058 -8.408 -22.957 1.00 95.06 303 LEU A C 1
ATOM 2205 O O . LEU A 1 303 ? 13.229 -8.225 -23.292 1.00 95.06 303 LEU A O 1
ATOM 2209 N N . VAL A 1 304 ? 11.532 -7.823 -21.876 1.00 94.62 304 VAL A N 1
ATOM 2210 C CA . VAL A 1 304 ? 12.324 -6.989 -20.961 1.00 94.62 304 VAL A CA 1
ATOM 2211 C C . VAL A 1 304 ? 13.364 -7.826 -20.211 1.00 94.62 304 VAL A C 1
ATOM 2213 O O . VAL A 1 304 ? 14.514 -7.398 -20.107 1.00 94.62 304 VAL A O 1
ATOM 2216 N N . ALA A 1 305 ? 13.004 -9.021 -19.734 1.00 96.25 305 ALA A N 1
ATOM 2217 C CA . ALA A 1 305 ? 13.936 -9.933 -19.070 1.00 96.25 305 ALA A CA 1
ATOM 2218 C C . ALA A 1 305 ? 15.054 -10.414 -20.011 1.00 96.25 305 ALA A C 1
ATOM 2220 O O . ALA A 1 305 ? 16.218 -10.433 -19.611 1.00 96.25 305 ALA A O 1
ATOM 2221 N N . GLU A 1 306 ? 14.719 -10.751 -21.262 1.00 95.69 306 GLU A N 1
ATOM 2222 C CA . GLU A 1 306 ? 15.687 -11.146 -22.294 1.00 95.69 306 GLU A CA 1
ATOM 2223 C C . GLU A 1 306 ? 16.664 -10.011 -22.611 1.00 95.69 306 GLU A C 1
ATOM 2225 O O . GLU A 1 306 ? 17.878 -10.218 -22.605 1.00 95.69 306 GLU A O 1
ATOM 2230 N N . ALA A 1 307 ? 16.153 -8.792 -22.818 1.00 94.00 307 ALA A N 1
ATOM 2231 C CA . ALA A 1 307 ? 16.980 -7.619 -23.089 1.00 94.00 307 ALA A CA 1
ATOM 2232 C C . ALA A 1 307 ? 17.902 -7.252 -21.912 1.00 94.00 307 ALA A C 1
ATOM 2234 O O . ALA A 1 307 ? 19.004 -6.750 -22.131 1.00 94.00 307 ALA A O 1
ATOM 2235 N N . ALA A 1 308 ? 17.463 -7.505 -20.676 1.00 92.44 308 ALA A N 1
ATOM 2236 C CA . ALA A 1 308 ? 18.262 -7.308 -19.468 1.00 92.44 308 ALA A CA 1
ATOM 2237 C C . ALA A 1 308 ? 19.253 -8.458 -19.191 1.00 92.44 308 ALA A C 1
ATOM 2239 O O . ALA A 1 308 ? 20.116 -8.314 -18.328 1.00 92.44 308 ALA A O 1
ATOM 2240 N N . GLY A 1 309 ? 19.151 -9.589 -19.901 1.00 93.06 309 GLY A N 1
ATOM 2241 C CA . GLY A 1 309 ? 19.976 -10.776 -19.658 1.00 93.06 309 GLY A CA 1
ATOM 2242 C C . GLY A 1 309 ? 19.607 -11.549 -18.384 1.00 93.06 309 GLY A C 1
ATOM 2243 O O . GLY A 1 309 ? 20.425 -12.311 -17.870 1.00 93.06 309 GLY A O 1
ATOM 2244 N N . ASN A 1 310 ? 18.386 -11.378 -17.866 1.00 93.69 310 ASN A N 1
ATOM 2245 C CA . ASN A 1 310 ? 17.920 -12.008 -16.628 1.00 93.69 310 ASN A CA 1
ATOM 2246 C C . ASN A 1 310 ? 17.459 -13.456 -16.881 1.00 93.69 310 ASN A C 1
ATOM 2248 O O . ASN A 1 310 ? 16.262 -13.740 -16.920 1.00 93.69 310 ASN A O 1
ATOM 2252 N N . VAL A 1 311 ? 18.412 -14.382 -17.046 1.00 94.44 311 VAL A N 1
ATOM 2253 C CA . VAL A 1 311 ? 18.161 -15.792 -17.425 1.00 94.44 311 VAL A CA 1
ATOM 2254 C C . VAL A 1 311 ? 17.180 -16.505 -16.483 1.00 94.44 311 VAL A C 1
ATOM 2256 O O . VAL A 1 311 ? 16.316 -17.249 -16.948 1.00 94.44 311 VAL A O 1
ATOM 2259 N N . GLU A 1 312 ? 17.268 -16.260 -15.173 1.00 93.94 312 GLU A N 1
ATOM 2260 C CA . GLU A 1 312 ? 16.356 -16.856 -14.184 1.00 93.94 312 GLU A CA 1
ATOM 2261 C C . GLU A 1 312 ? 14.903 -16.428 -14.411 1.00 93.94 312 GLU A C 1
ATOM 2263 O O . GLU A 1 312 ? 14.001 -17.265 -14.424 1.00 93.94 312 GLU A O 1
ATOM 2268 N N . VAL A 1 313 ? 14.674 -15.134 -14.655 1.00 95.88 313 VAL A N 1
ATOM 2269 C CA . VAL A 1 313 ? 13.335 -14.605 -14.935 1.00 95.88 313 VAL A CA 1
ATOM 2270 C C . VAL A 1 313 ? 12.821 -15.084 -16.287 1.00 95.88 313 VAL A C 1
ATOM 2272 O O . VAL A 1 313 ? 11.653 -15.445 -16.382 1.00 95.88 313 VAL A O 1
ATOM 2275 N N . VAL A 1 314 ? 13.668 -15.140 -17.318 1.00 95.94 314 VAL A N 1
ATOM 2276 C CA . VAL A 1 314 ? 13.286 -15.698 -18.627 1.00 95.94 314 VAL A CA 1
ATOM 2277 C C . VAL A 1 314 ? 12.815 -17.143 -18.470 1.00 95.94 314 VAL A C 1
ATOM 2279 O O . VAL A 1 314 ? 11.731 -17.492 -18.932 1.00 95.94 314 VAL A O 1
ATOM 2282 N N . THR A 1 315 ? 13.584 -17.958 -17.743 1.00 95.44 315 THR A N 1
ATOM 2283 C CA . THR A 1 315 ? 13.244 -19.362 -17.475 1.00 95.44 315 THR A CA 1
ATOM 2284 C C . THR A 1 315 ? 11.934 -19.475 -16.694 1.00 95.44 315 THR A C 1
ATOM 2286 O O . THR A 1 315 ? 11.073 -20.281 -17.046 1.00 95.44 315 THR A O 1
ATOM 2289 N N . LEU A 1 316 ? 11.747 -18.636 -15.668 1.00 94.62 316 LEU A N 1
ATOM 2290 C CA . LEU A 1 316 ? 10.509 -18.584 -14.895 1.00 94.62 316 LEU A CA 1
ATOM 2291 C C . LEU A 1 316 ? 9.312 -18.236 -15.787 1.00 94.62 316 LEU A C 1
ATOM 2293 O O . LEU A 1 316 ? 8.352 -18.999 -15.835 1.00 94.62 316 LEU A O 1
ATOM 2297 N N . LEU A 1 317 ? 9.369 -17.124 -16.519 1.00 93.69 317 LEU A N 1
ATOM 2298 C CA . LEU A 1 317 ? 8.274 -16.657 -17.371 1.00 93.69 317 LEU A CA 1
ATOM 2299 C C . LEU A 1 317 ? 7.909 -17.694 -18.440 1.00 93.69 317 LEU A C 1
ATOM 2301 O O . LEU A 1 317 ? 6.730 -17.982 -18.623 1.00 93.69 317 LEU A O 1
ATOM 2305 N N . GLN A 1 318 ? 8.901 -18.322 -19.074 1.00 92.56 318 GLN A N 1
ATOM 2306 C CA . GLN A 1 318 ? 8.675 -19.407 -20.033 1.00 92.56 318 GLN A CA 1
ATOM 2307 C C . GLN A 1 318 ? 8.041 -20.638 -19.377 1.00 92.56 318 GLN A C 1
ATOM 2309 O O . GLN A 1 318 ? 7.143 -21.240 -19.960 1.00 92.56 318 GLN A O 1
ATOM 2314 N N . SER A 1 319 ? 8.455 -21.001 -18.158 1.00 92.75 319 SER A N 1
ATOM 2315 C CA . SER A 1 319 ? 7.860 -22.129 -17.428 1.00 92.75 319 SER A CA 1
ATOM 2316 C C . SER A 1 319 ? 6.396 -21.879 -17.046 1.00 92.75 319 SER A C 1
ATOM 2318 O O . SER A 1 319 ? 5.576 -22.791 -17.129 1.00 92.75 319 SER A O 1
ATOM 2320 N N . LEU A 1 320 ? 6.054 -20.637 -16.691 1.00 86.44 320 LEU A N 1
ATOM 2321 C CA . LEU A 1 320 ? 4.702 -20.242 -16.297 1.00 86.44 320 LEU A CA 1
ATOM 2322 C C . LEU A 1 320 ? 3.780 -20.006 -17.510 1.00 86.44 320 LEU A C 1
ATOM 2324 O O . LEU A 1 320 ? 2.577 -20.223 -17.398 1.00 86.44 320 LEU A O 1
ATOM 2328 N N . GLN A 1 321 ? 4.326 -19.609 -18.669 1.00 73.12 321 GLN A N 1
ATOM 2329 C CA . GLN A 1 321 ? 3.587 -19.438 -19.934 1.00 73.12 321 GLN A CA 1
ATOM 2330 C C . GLN A 1 321 ? 3.449 -20.739 -20.747 1.00 73.12 321 GLN A C 1
ATOM 2332 O O . GLN A 1 321 ? 2.446 -20.941 -21.426 1.00 73.12 321 GLN A O 1
ATOM 2337 N N . GLY A 1 322 ? 4.439 -21.636 -20.686 1.00 56.78 322 GLY A N 1
ATOM 2338 C CA . GLY A 1 322 ? 4.470 -22.904 -21.427 1.00 56.78 322 GLY A CA 1
ATOM 2339 C C . GLY A 1 322 ? 3.512 -23.980 -20.901 1.00 56.78 322 GLY A C 1
ATOM 2340 O O . GLY A 1 322 ? 3.289 -24.986 -21.573 1.00 56.78 322 GLY A O 1
ATOM 2341 N N . GLY A 1 323 ? 2.898 -23.767 -19.735 1.00 47.53 323 GLY A N 1
ATOM 2342 C CA . GLY A 1 323 ? 1.829 -24.597 -19.176 1.00 47.53 323 GLY A CA 1
ATOM 2343 C C . GLY A 1 323 ? 0.467 -24.346 -19.827 1.00 47.53 323 GLY A C 1
ATOM 2344 O O . GLY A 1 323 ? -0.512 -24.119 -19.119 1.00 47.53 323 GLY A O 1
ATOM 2345 N N . ALA A 1 324 ? 0.393 -24.359 -21.161 1.00 35.50 324 ALA A N 1
ATOM 2346 C CA . ALA A 1 324 ? -0.833 -24.177 -21.938 1.00 35.50 324 ALA A CA 1
ATOM 2347 C C . ALA A 1 32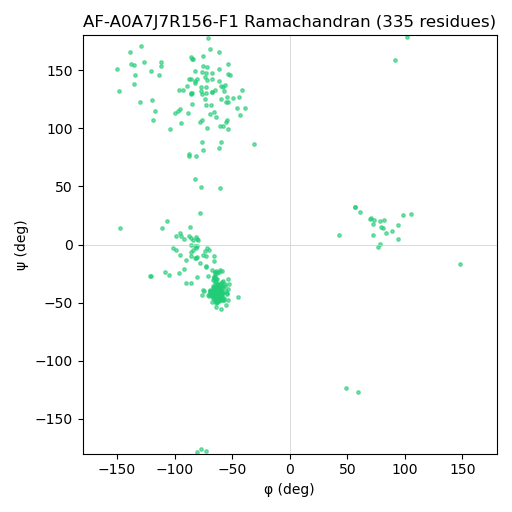4 ? -1.857 -25.294 -21.634 1.00 35.50 324 ALA A C 1
ATOM 2349 O O . ALA A 1 324 ? -1.934 -26.301 -22.333 1.00 35.50 324 ALA A O 1
ATOM 2350 N N . GLY A 1 325 ? -2.617 -25.131 -20.547 1.00 39.00 325 GLY A N 1
ATOM 2351 C CA . GLY A 1 325 ? -3.674 -26.049 -20.118 1.00 39.00 325 GLY A CA 1
ATOM 2352 C C . GLY A 1 325 ? -3.885 -26.154 -18.605 1.00 39.00 325 GLY A C 1
ATOM 2353 O O . GLY A 1 325 ? -4.947 -26.616 -18.196 1.00 39.00 325 GLY A O 1
ATOM 2354 N N . ALA A 1 326 ? -2.941 -25.714 -17.768 1.00 35.78 326 ALA A N 1
ATOM 2355 C CA . ALA A 1 326 ? -3.180 -25.619 -16.329 1.00 35.78 326 ALA A CA 1
ATOM 2356 C C . ALA A 1 326 ? -3.627 -24.184 -16.007 1.00 35.78 326 ALA A C 1
ATOM 2358 O O . ALA A 1 326 ? -2.788 -23.282 -16.049 1.00 35.78 326 ALA A O 1
ATOM 2359 N N . PRO A 1 327 ? -4.922 -23.924 -15.735 1.00 40.66 327 PRO A N 1
ATOM 2360 C CA . PRO A 1 327 ? -5.315 -22.625 -15.201 1.00 40.66 327 PRO A CA 1
ATOM 2361 C C . PRO A 1 327 ? -4.474 -22.338 -13.948 1.00 40.66 327 PRO A C 1
ATOM 2363 O O . PRO A 1 327 ? -4.138 -23.273 -13.213 1.00 40.66 327 PRO A O 1
ATOM 2366 N N . ALA A 1 328 ? -4.141 -21.063 -13.691 1.00 48.72 328 ALA A N 1
ATOM 2367 C CA . ALA A 1 328 ? -3.699 -20.638 -12.357 1.00 48.72 328 ALA A CA 1
ATOM 2368 C C . ALA A 1 328 ? -4.594 -21.348 -11.334 1.00 48.72 328 ALA A C 1
ATOM 2370 O O . ALA A 1 328 ? -5.802 -21.373 -11.600 1.00 48.72 328 ALA A O 1
ATOM 2371 N N . PRO A 1 329 ? -4.043 -21.966 -10.266 1.00 48.56 329 PRO A N 1
ATOM 2372 C CA . PRO A 1 329 ? -4.775 -22.914 -9.433 1.00 48.56 329 PRO A CA 1
ATOM 2373 C C . PRO A 1 329 ? -6.171 -22.360 -9.168 1.00 48.56 329 PRO A C 1
ATOM 2375 O O . PRO A 1 329 ? -6.325 -21.277 -8.594 1.00 48.56 329 PRO A O 1
ATOM 2378 N N . GLY A 1 330 ? -7.165 -23.037 -9.752 1.00 44.56 330 GLY A N 1
ATOM 2379 C CA . GLY A 1 330 ? -8.562 -22.681 -9.564 1.00 44.56 330 GLY A CA 1
ATOM 2380 C C . GLY A 1 330 ? -8.902 -22.811 -8.083 1.00 44.56 330 GLY A C 1
ATOM 2381 O O . GLY A 1 330 ? -8.123 -23.413 -7.340 1.00 44.56 330 GLY A O 1
ATOM 2382 N N . PRO A 1 331 ? -10.034 -22.256 -7.634 1.00 40.28 331 PRO A N 1
ATOM 2383 C CA . PRO A 1 331 ? -10.438 -22.398 -6.249 1.00 40.28 331 PRO A CA 1
ATOM 2384 C C . PRO A 1 331 ? -10.561 -23.890 -5.909 1.00 40.28 331 PRO A C 1
ATOM 2386 O O . PRO A 1 331 ? -11.519 -24.548 -6.316 1.00 40.28 331 PRO A O 1
ATOM 2389 N N . GLU A 1 332 ? -9.565 -24.461 -5.225 1.00 39.97 332 GLU A N 1
ATOM 2390 C CA . GLU A 1 332 ? -9.731 -25.763 -4.596 1.00 39.97 332 GLU A CA 1
ATOM 2391 C C . GLU A 1 332 ? -10.711 -25.546 -3.453 1.00 39.97 332 GLU A C 1
ATOM 2393 O O . GLU A 1 332 ? -10.420 -24.832 -2.492 1.00 39.97 332 GLU A O 1
ATOM 2398 N N . VAL A 1 333 ? -11.901 -26.128 -3.606 1.00 39.56 333 VAL A N 1
ATOM 2399 C CA . VAL A 1 333 ? -12.948 -26.120 -2.591 1.00 39.56 333 VAL A CA 1
ATOM 2400 C C . VAL A 1 333 ? -12.345 -26.679 -1.309 1.00 39.56 333 VAL A C 1
ATOM 2402 O O . VAL A 1 333 ? -12.068 -27.875 -1.203 1.00 39.56 333 VAL A O 1
ATOM 2405 N N . LEU A 1 334 ? -12.121 -25.794 -0.342 1.00 38.25 334 LEU A N 1
ATOM 2406 C CA . LEU A 1 334 ? -11.781 -26.165 1.020 1.00 38.25 334 LEU A CA 1
ATOM 2407 C C . LEU A 1 334 ? -12.861 -27.148 1.516 1.00 38.25 334 LEU A C 1
ATOM 2409 O O . LEU A 1 334 ? -14.045 -26.804 1.492 1.00 38.25 334 LEU A O 1
ATOM 2413 N N . PRO A 1 335 ? -12.512 -28.374 1.945 1.00 30.27 335 PRO A N 1
ATOM 2414 C CA . PRO A 1 335 ? -13.503 -29.282 2.499 1.00 30.27 335 PRO A CA 1
ATOM 2415 C C . PRO A 1 335 ? -14.064 -28.677 3.793 1.00 30.27 335 PRO A C 1
ATOM 2417 O O . PRO A 1 335 ? -13.362 -28.601 4.801 1.00 30.27 335 PRO A O 1
ATOM 2420 N N . GLY A 1 336 ? -15.329 -28.249 3.753 1.00 45.50 336 GLY A N 1
ATOM 2421 C CA . GLY A 1 336 ? -16.061 -27.731 4.913 1.00 45.50 336 GLY A CA 1
ATOM 2422 C C . GLY A 1 336 ? -16.270 -26.213 4.973 1.00 45.50 336 GLY A C 1
ATOM 2423 O O . GLY A 1 336 ? -16.427 -25.701 6.081 1.00 45.50 336 GLY A O 1
ATOM 2424 N N . VAL A 1 337 ? -16.282 -25.514 3.832 1.00 41.88 337 VAL A N 1
ATOM 2425 C CA . VAL A 1 337 ? -16.904 -24.176 3.689 1.00 41.88 337 VAL A CA 1
ATOM 2426 C C . VAL A 1 337 ? -18.254 -24.322 3.003 1.00 41.88 337 VAL A C 1
ATOM 2428 O O . VAL A 1 337 ? -18.328 -25.142 2.058 1.00 41.88 337 VAL A O 1
#

Sequence (337 aa):
MERDVGLLRLYPGIPASLVRAFLQPPLKGVVMETFGSGNGPTKPDLLRELRAAAARGLLILNCTHCLQGAVTSDYAAGMASAGAGIISGFDMTSEAALAKLSYVLGQPGLSLDDRKELLARDLRGEMTLPEADTCRPSPQSSLGLGVAQLLSLSQEADAVRDALTPSLACAAAHAGDLEALQALAERGSDLSLEDFQGQTPLHAAARRGHTAAVSLLLRCGAAVDARDQEGLSPLLLAVKGRHRGAIGLLRAAGACLSARELEDVGTELCRLASRADSEGLWAWWQAGADLGQPGYDGRSALLVAEAAGNVEVVTLLQSLQGGAGAPAPGPEVLPGV

Solvent-accessible surface area (backbone atoms only — not comparable to full-atom values): 18136 Å² total; per-residue (Å²): 102,40,78,46,53,47,77,46,76,68,57,97,83,68,53,43,69,57,53,44,62,69,58,35,82,82,47,44,32,33,33,35,29,19,48,67,52,28,47,66,79,83,52,69,64,45,47,48,43,48,31,54,32,30,75,72,66,32,44,37,35,34,19,34,68,50,97,67,72,43,30,42,64,93,54,32,44,65,49,46,75,64,66,30,73,56,40,64,34,25,50,22,50,70,67,54,48,42,52,49,50,19,44,53,66,40,48,81,95,62,52,75,64,58,40,52,52,57,66,66,42,67,87,81,81,61,41,67,76,79,81,62,88,61,74,60,74,71,73,72,77,47,63,61,50,50,52,59,54,61,46,69,62,59,80,78,23,49,65,54,38,63,70,43,43,21,50,52,38,22,52,25,21,48,71,45,38,52,68,49,47,48,57,40,48,78,71,69,49,68,67,56,38,53,26,99,63,36,38,26,19,50,35,32,4,17,44,64,34,27,41,70,36,38,54,50,40,51,75,71,64,32,66,57,72,44,54,27,76,88,63,51,32,23,53,56,36,4,33,78,56,46,20,60,63,25,28,52,53,38,26,28,71,61,37,68,77,49,71,79,75,49,70,59,41,17,41,51,42,27,52,31,28,62,68,58,34,52,62,54,51,48,24,41,38,61,53,58,49,69,72,72,39,45,19,94,86,68,46,27,17,55,59,38,5,57,74,66,64,30,61,69,40,36,53,49,49,50,59,68,62,68,46,82,80,65,70,55,72,63,53,56,76,61,94,86,120

pLDDT: mean 84.14, std 18.14, range [26.44, 98.44]

Organism: Myotis myotis (NCBI:txid51298)

Foldseek 3Di:
DAPLEEEAEDDPPPDLVVLLVNLDPPRQEYEYEDEDLQADDPDPSNLVSLQVSVVVNRAYETAYPDPFFFNDCVRCVSSVVSVSNYAGQTGADSVRLRVLLRVLVPDPPDDSVSSSVSSNDDDPPRHDHPPPPPPPPLPPPDPLVVVLVVLVPDPVSVVVCLLCVQVSLLVCLLSLPPVSNVSCVVVVHQQQDAHPQQDGSLLNNLLNLSLVSNVVCVVSVHDLCRQGPVGDGSLVSNLVNLNLSSNQSSQLSPHADDPVNQVQVQVVLLVCLLVLNLSSNVSCVLRQHDQQDHGPVRDGSLNSNVVNVSVVNNVSSCVSVVPVPDGNDHNNHDPPD